Protein AF-A0A382IBA8-F1 (afdb_monomer_lite)

Sequence (311 aa):
NPKFALNLRGDDVSISSSYDLFHGSGSVDINVTGRDTMYISGDFIPTPYNFTITNLGDDPTYELPKLYTKRIISYDIHVPIKDGIKIETENISLLFDGDISITKFGDESFNFSGKANIIDGKFYDNQGNIFQNTYGNILLTPTDNTPYIDLHAQTKIEENIIDVSFIGFTDNPSLIFDSQEYTQTEILKILTFGDVEGFSDPDQAGNMLSNYVENEIEKTITRYSALDEFQLTSQGSLLDNIEGEEEIELKLIVGKQLFNKIYLNTELDLNDIENSQYEATYRINQNTSIVGGLDENNLWHLSYRIKFYYK

Foldseek 3Di:
DDWDWDWDWDAQDWDADPVRQKTFTWTDTWIWTGDLEIEIEDETEGDAQGIEGAHPDDDPPDPDPPPPDSHKYKYWYKYFYPNWYWYHYPFWTWTKGWIKIWIDIGPDDIAIFTKMWTPFIWGADPLRWIWGRKTFMWGGDRPPRFIFTWIWTWTDDPNWIKIWTFGGTNVDTDIDIDTPPDDPVRVVCCSVPNDCPVPPDPQVVQQVVQVVVQVVVFVVCCVPDQFVGWGKDWPGGPPVPVVPDDDIFIKIWTWHDPDDQWIWIKIAGPVCRLQIKIWIWGDPDPFWIWIWIAGRVRDTDIDIGGDDDDD

Structure (mmCIF, N/CA/C/O backbone):
data_AF-A0A382IBA8-F1
#
_entry.id   AF-A0A382IBA8-F1
#
loop_
_atom_site.group_PDB
_atom_site.id
_atom_site.type_symbol
_atom_site.label_atom_id
_atom_site.label_alt_id
_atom_site.label_comp_id
_atom_site.label_asym_id
_atom_site.label_entity_id
_atom_site.label_seq_id
_atom_site.pdbx_PDB_ins_code
_atom_site.Cartn_x
_atom_site.Cartn_y
_atom_site.Cartn_z
_atom_site.occupancy
_atom_site.B_iso_or_equiv
_atom_site.auth_seq_id
_atom_site.auth_comp_id
_atom_site.auth_asym_id
_atom_site.auth_atom_id
_atom_site.pdbx_PDB_model_num
ATOM 1 N N . ASN A 1 1 ? 27.375 11.937 -36.351 1.00 50.31 1 ASN A N 1
ATOM 2 C CA . ASN A 1 1 ? 26.450 12.199 -35.224 1.00 50.31 1 ASN A CA 1
ATOM 3 C C . ASN A 1 1 ? 25.837 10.885 -34.778 1.00 50.31 1 ASN A C 1
ATOM 5 O O . ASN A 1 1 ? 25.012 10.373 -35.525 1.00 50.31 1 ASN A O 1
ATOM 9 N N . PRO A 1 2 ? 26.281 10.282 -33.662 1.00 55.09 2 PRO A N 1
ATOM 10 C CA . PRO A 1 2 ? 25.810 8.955 -33.287 1.00 55.09 2 PRO A CA 1
ATOM 11 C C . PRO A 1 2 ? 24.360 9.012 -32.786 1.00 55.09 2 PRO A C 1
ATOM 13 O O . PRO A 1 2 ? 24.003 9.873 -31.984 1.00 55.09 2 PRO A O 1
ATOM 16 N N . LYS A 1 3 ? 23.534 8.101 -33.304 1.00 74.75 3 LYS A N 1
ATOM 17 C CA . LYS A 1 3 ? 22.218 7.732 -32.775 1.00 74.75 3 LYS A CA 1
ATOM 18 C C . LYS A 1 3 ? 22.479 6.681 -31.697 1.00 74.75 3 LYS A C 1
ATOM 20 O O . LYS A 1 3 ? 23.123 5.680 -32.010 1.00 74.75 3 LYS A O 1
ATOM 25 N N . PHE A 1 4 ? 22.037 6.906 -30.461 1.00 77.81 4 PHE A N 1
ATOM 26 C CA . PHE A 1 4 ? 22.103 5.851 -29.453 1.00 77.81 4 PHE A CA 1
ATOM 27 C C . PHE A 1 4 ? 21.031 4.814 -29.782 1.00 77.81 4 PHE A C 1
ATOM 29 O O . PHE A 1 4 ? 19.879 5.162 -30.053 1.00 77.81 4 PHE A O 1
ATOM 36 N N . ALA A 1 5 ? 21.453 3.560 -29.846 1.00 88.00 5 ALA A N 1
ATOM 37 C CA . ALA A 1 5 ? 20.609 2.393 -30.022 1.00 88.00 5 ALA A CA 1
ATOM 38 C C . ALA A 1 5 ? 21.301 1.251 -29.280 1.00 88.00 5 ALA A C 1
ATOM 40 O O . ALA A 1 5 ? 22.278 0.684 -29.768 1.00 88.00 5 ALA A O 1
ATOM 41 N N . LEU A 1 6 ? 20.845 1.004 -28.061 1.00 90.75 6 LEU A N 1
ATOM 42 C CA . LEU A 1 6 ? 21.333 -0.045 -27.185 1.00 90.75 6 LEU A CA 1
ATOM 43 C C . LEU A 1 6 ? 20.168 -0.993 -26.920 1.00 90.75 6 LEU A C 1
ATOM 45 O O . LEU A 1 6 ? 19.076 -0.538 -26.596 1.00 90.75 6 LEU A O 1
ATOM 49 N N . ASN A 1 7 ? 20.410 -2.289 -27.056 1.00 92.31 7 ASN A N 1
ATOM 50 C CA . ASN A 1 7 ? 19.514 -3.321 -26.558 1.00 92.31 7 ASN A CA 1
ATOM 51 C C . ASN A 1 7 ? 20.243 -4.029 -25.411 1.00 92.31 7 ASN A C 1
ATOM 53 O O . ASN A 1 7 ? 21.407 -4.416 -25.556 1.00 92.31 7 ASN A O 1
ATOM 57 N N . LEU A 1 8 ? 19.571 -4.120 -24.270 1.00 91.12 8 LEU A N 1
ATOM 58 C CA . LEU A 1 8 ? 20.013 -4.811 -23.074 1.00 91.12 8 LEU A CA 1
ATOM 59 C C . LEU A 1 8 ? 19.105 -6.017 -22.883 1.00 91.12 8 LEU A C 1
ATOM 61 O O . LEU A 1 8 ? 17.933 -5.852 -22.557 1.00 91.12 8 LEU A O 1
ATOM 65 N N . ARG A 1 9 ? 19.665 -7.215 -23.051 1.00 94.94 9 ARG A N 1
ATOM 66 C CA . ARG A 1 9 ? 18.949 -8.465 -22.826 1.00 94.94 9 ARG A CA 1
ATOM 67 C C . ARG A 1 9 ? 19.716 -9.358 -21.868 1.00 94.94 9 ARG A C 1
ATOM 69 O O . ARG A 1 9 ? 20.918 -9.560 -22.045 1.00 94.94 9 ARG A O 1
ATOM 76 N N . GLY A 1 10 ? 19.022 -9.899 -20.880 1.00 94.06 10 GLY A N 1
ATOM 77 C CA . GLY A 1 10 ? 19.597 -10.819 -19.909 1.00 94.06 10 GLY A CA 1
ATOM 78 C C . 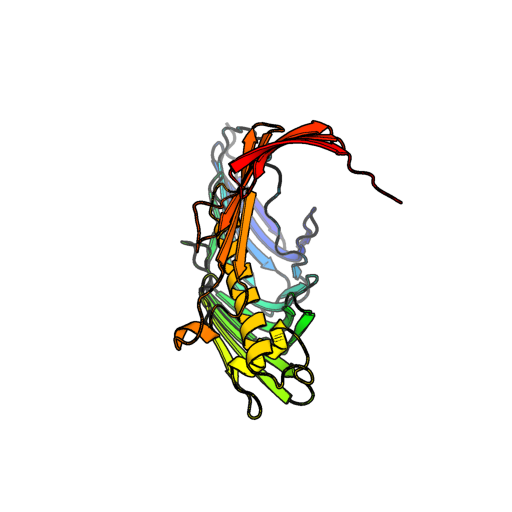GLY A 1 10 ? 18.517 -11.620 -19.202 1.00 94.06 10 GLY A C 1
ATOM 79 O O . GLY A 1 10 ? 17.431 -11.108 -18.946 1.00 94.06 10 GLY A O 1
ATOM 80 N N . ASP A 1 11 ? 18.845 -12.865 -18.883 1.00 93.88 11 ASP A N 1
ATOM 81 C CA . ASP A 1 11 ? 18.023 -13.742 -18.057 1.00 93.88 11 ASP A CA 1
ATOM 82 C C . ASP A 1 11 ? 18.654 -13.851 -16.664 1.00 93.88 11 ASP A C 1
ATOM 84 O O . ASP A 1 11 ? 19.882 -13.855 -16.551 1.00 93.88 11 ASP A O 1
AT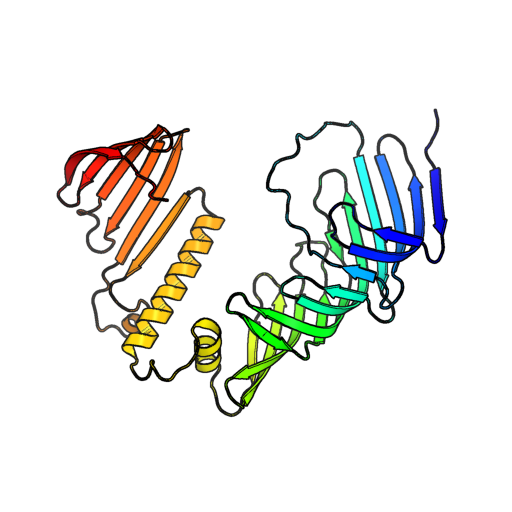OM 88 N N . ASP A 1 12 ? 17.818 -13.924 -15.624 1.00 91.81 12 ASP A N 1
ATOM 89 C CA . ASP A 1 12 ? 18.229 -13.990 -14.208 1.00 91.81 12 ASP A CA 1
ATOM 90 C C . ASP A 1 12 ? 19.203 -12.866 -13.792 1.00 91.81 12 ASP A C 1
ATOM 92 O O . ASP A 1 12 ? 20.222 -13.062 -13.126 1.00 91.81 12 ASP A O 1
ATOM 96 N N . VAL A 1 13 ? 18.893 -11.643 -14.221 1.00 93.31 13 VAL A N 1
ATOM 97 C CA . VAL A 1 13 ? 19.650 -10.443 -13.865 1.00 93.31 13 VAL A CA 1
ATOM 98 C C . VAL A 1 13 ? 19.306 -10.060 -12.433 1.00 93.31 13 VAL A C 1
ATOM 100 O O . VAL A 1 13 ? 18.142 -9.829 -12.120 1.00 93.31 13 VAL A O 1
ATOM 103 N N . SER A 1 14 ? 20.313 -9.948 -11.567 1.00 93.44 14 SER A N 1
ATOM 104 C CA . SER A 1 14 ? 20.129 -9.380 -10.230 1.00 93.44 14 SER A CA 1
ATOM 105 C C . SER A 1 14 ? 19.989 -7.861 -10.310 1.00 93.44 14 SER A C 1
ATOM 107 O O . SER A 1 14 ? 20.815 -7.186 -10.931 1.00 93.44 14 SER A O 1
ATOM 109 N N . ILE A 1 15 ? 18.942 -7.327 -9.683 1.00 90.12 15 ILE A N 1
ATOM 110 C CA . ILE A 1 15 ? 18.630 -5.898 -9.663 1.00 90.12 15 ILE A CA 1
ATOM 111 C C . ILE A 1 15 ? 18.309 -5.483 -8.229 1.00 90.12 15 ILE A C 1
ATOM 113 O O . ILE A 1 15 ? 17.553 -6.149 -7.524 1.00 90.12 15 ILE A O 1
ATOM 117 N N . SER A 1 16 ? 18.870 -4.356 -7.805 1.00 88.75 16 SER A N 1
ATOM 118 C CA . SER A 1 16 ? 18.594 -3.735 -6.512 1.00 88.75 16 SER A CA 1
ATOM 119 C C . SER A 1 16 ? 18.532 -2.222 -6.661 1.00 88.75 16 SER A C 1
ATOM 121 O O . SER A 1 16 ? 19.357 -1.632 -7.365 1.00 88.75 16 SER A O 1
ATOM 123 N N . SER A 1 17 ? 17.592 -1.589 -5.970 1.00 83.19 17 SER A N 1
ATOM 124 C CA . SER A 1 17 ? 17.535 -0.135 -5.861 1.00 83.19 17 SER A CA 1
ATOM 125 C C . SER A 1 17 ? 18.590 0.377 -4.879 1.00 83.19 17 SER A C 1
ATOM 127 O O . SER A 1 17 ? 18.717 -0.134 -3.770 1.00 83.19 17 SER A O 1
ATOM 129 N N . SER A 1 18 ? 19.307 1.445 -5.242 1.00 82.12 18 SER A N 1
ATOM 130 C CA . SER A 1 18 ? 20.240 2.130 -4.329 1.00 82.12 18 SER A CA 1
ATOM 131 C C . SER A 1 18 ? 19.551 2.752 -3.109 1.00 82.12 18 SER A C 1
ATOM 133 O O . SER A 1 18 ? 20.220 3.060 -2.127 1.00 82.12 18 SER A O 1
ATOM 135 N N . TYR A 1 19 ? 18.236 2.966 -3.194 1.00 81.38 19 TYR A N 1
ATOM 136 C CA . TYR A 1 19 ? 17.396 3.512 -2.127 1.00 81.38 19 TYR A CA 1
ATOM 137 C C . TYR A 1 19 ? 16.608 2.424 -1.392 1.00 81.38 19 TYR A C 1
ATOM 139 O O . TYR A 1 19 ? 15.660 2.745 -0.688 1.00 81.38 19 TYR A O 1
ATOM 147 N N . ASP A 1 20 ? 16.967 1.154 -1.601 1.00 79.56 20 ASP A N 1
ATOM 148 C CA . ASP A 1 20 ? 16.316 0.007 -0.963 1.00 79.56 20 ASP A CA 1
ATOM 149 C C . ASP A 1 20 ? 14.791 -0.012 -1.170 1.00 79.56 20 ASP A C 1
ATOM 151 O O . ASP A 1 20 ? 14.014 -0.338 -0.280 1.00 79.56 20 ASP A O 1
ATOM 155 N N . LEU A 1 21 ? 14.352 0.393 -2.367 1.00 84.06 21 LEU A N 1
ATOM 156 C CA . LEU A 1 21 ? 12.941 0.346 -2.772 1.00 84.06 21 LEU A CA 1
ATOM 157 C C . LEU A 1 21 ? 12.519 -1.060 -3.209 1.00 84.06 21 LEU A C 1
ATOM 159 O O . LEU A 1 21 ? 11.360 -1.442 -3.081 1.00 84.06 21 LEU A O 1
ATOM 163 N N . PHE A 1 22 ? 13.462 -1.815 -3.771 1.00 89.06 22 PHE A N 1
ATOM 164 C CA . PHE A 1 22 ? 13.261 -3.186 -4.209 1.00 89.06 22 PHE A CA 1
ATOM 165 C C . PHE A 1 22 ? 14.603 -3.896 -4.386 1.00 89.06 22 PHE A C 1
ATOM 167 O O . PHE A 1 22 ? 15.632 -3.265 -4.667 1.00 89.06 22 PHE A O 1
ATOM 174 N N . HIS A 1 23 ? 14.571 -5.222 -4.319 1.00 93.19 23 HIS A N 1
ATOM 175 C CA . HIS A 1 23 ? 15.686 -6.086 -4.679 1.00 93.19 23 HIS A CA 1
ATOM 176 C C . HIS A 1 23 ? 15.190 -7.431 -5.219 1.00 93.19 23 HIS A C 1
ATOM 178 O O . HIS A 1 23 ? 14.115 -7.910 -4.860 1.00 93.19 23 HIS A O 1
ATOM 184 N N . GLY A 1 24 ? 15.995 -8.085 -6.052 1.00 93.69 24 GLY A N 1
ATOM 185 C CA . GLY A 1 24 ? 15.678 -9.422 -6.541 1.00 93.69 24 GLY A CA 1
ATOM 186 C C . GLY A 1 24 ? 16.411 -9.813 -7.811 1.00 93.69 24 GLY A C 1
ATOM 187 O O . GLY A 1 24 ? 17.466 -9.257 -8.135 1.00 93.69 24 GLY A O 1
ATOM 188 N N . SER A 1 25 ? 15.835 -10.767 -8.539 1.00 94.81 25 SER A N 1
ATOM 189 C CA . SER A 1 25 ? 16.238 -11.074 -9.912 1.00 94.81 25 SER A CA 1
ATOM 190 C C . SER A 1 25 ? 15.069 -11.033 -10.895 1.00 94.81 25 SER A C 1
ATOM 192 O O . SER A 1 25 ? 13.905 -11.021 -10.492 1.00 94.81 25 SER A O 1
ATOM 194 N N . GLY A 1 26 ? 15.378 -10.974 -12.189 1.00 94.94 26 GLY A N 1
ATOM 195 C CA . GLY A 1 26 ? 14.394 -11.065 -13.267 1.00 94.94 26 GLY A CA 1
ATOM 196 C C . GLY A 1 26 ? 15.031 -11.111 -14.654 1.00 94.94 26 GLY A C 1
ATOM 197 O O . GLY A 1 26 ? 16.234 -10.896 -14.812 1.00 94.94 26 GLY A O 1
ATOM 198 N N . SER A 1 27 ? 14.219 -11.386 -15.670 1.00 96.31 27 SER A N 1
ATOM 199 C CA . SER A 1 27 ? 14.619 -11.264 -17.075 1.00 96.31 27 SER A CA 1
ATOM 200 C C . SER A 1 27 ? 14.352 -9.847 -17.580 1.00 96.31 27 SER A C 1
ATOM 202 O O . SER A 1 27 ? 13.325 -9.244 -17.276 1.00 96.31 27 SER A O 1
ATOM 204 N N . VAL A 1 28 ? 15.281 -9.315 -18.366 1.00 95.44 28 VAL A N 1
ATOM 205 C CA . VAL A 1 28 ? 15.270 -7.940 -18.878 1.00 95.44 28 VAL A CA 1
ATOM 206 C C . VAL A 1 28 ? 15.410 -7.996 -20.399 1.00 95.44 28 VAL A C 1
ATOM 208 O O . VAL A 1 28 ? 16.331 -8.643 -20.898 1.00 95.44 28 VAL A O 1
ATOM 211 N N . ASP A 1 29 ? 14.545 -7.296 -21.133 1.00 97.00 29 ASP A N 1
ATOM 212 C CA . ASP A 1 29 ? 14.724 -6.966 -22.557 1.00 97.00 29 ASP A CA 1
ATOM 213 C C . ASP A 1 29 ? 14.361 -5.491 -22.758 1.00 97.00 29 ASP A C 1
ATOM 215 O O . ASP A 1 29 ? 13.198 -5.133 -22.926 1.00 97.00 29 ASP A O 1
ATOM 219 N N . ILE A 1 30 ? 15.364 -4.616 -22.666 1.00 95.94 30 ILE A N 1
ATOM 220 C CA . ILE A 1 30 ? 15.191 -3.161 -22.658 1.00 95.94 30 ILE A CA 1
ATOM 221 C C . ILE A 1 30 ? 15.934 -2.537 -23.829 1.00 95.94 30 ILE A C 1
ATOM 223 O O . ILE A 1 30 ? 17.132 -2.737 -24.037 1.00 95.94 30 ILE A O 1
ATOM 227 N N . ASN A 1 31 ? 15.225 -1.692 -24.564 1.00 95.38 31 ASN A N 1
ATOM 228 C CA . ASN A 1 31 ? 15.754 -0.912 -25.665 1.00 95.38 31 ASN A CA 1
ATOM 229 C C . ASN A 1 31 ? 15.908 0.546 -25.236 1.00 95.38 31 ASN A C 1
ATOM 231 O O . ASN A 1 31 ? 14.959 1.183 -24.786 1.00 95.38 31 ASN A O 1
ATOM 235 N N . VAL A 1 32 ? 17.108 1.090 -25.427 1.00 93.69 32 VAL A N 1
ATOM 236 C CA . VAL A 1 32 ? 17.411 2.506 -25.221 1.00 93.69 32 VAL A CA 1
ATOM 237 C C . VAL A 1 32 ? 17.758 3.121 -26.563 1.00 93.69 32 VAL A C 1
ATOM 239 O O . VAL A 1 32 ? 18.776 2.785 -27.179 1.00 93.69 32 VAL A O 1
ATOM 242 N N . THR A 1 33 ? 16.918 4.036 -27.035 1.00 92.69 33 THR A N 1
ATOM 243 C CA . THR A 1 33 ? 17.117 4.688 -28.329 1.00 92.69 33 THR A CA 1
ATOM 244 C C . THR A 1 33 ? 16.966 6.197 -28.242 1.00 92.69 33 THR A C 1
ATOM 246 O O . THR A 1 33 ? 16.253 6.722 -27.396 1.00 92.69 33 THR A O 1
ATOM 249 N N . GLY A 1 34 ? 17.631 6.919 -29.142 1.00 88.88 34 GLY A N 1
ATOM 250 C CA . GLY A 1 34 ? 17.383 8.344 -29.335 1.00 88.88 34 GLY A CA 1
ATOM 251 C C . GLY A 1 34 ? 18.618 9.223 -29.205 1.00 88.88 34 GLY A C 1
ATOM 252 O O . GLY A 1 34 ? 19.749 8.800 -29.475 1.00 88.88 34 GLY A O 1
ATOM 253 N N . ARG A 1 35 ? 18.369 10.499 -28.904 1.00 85.62 35 ARG A N 1
ATOM 254 C CA . ARG A 1 35 ? 19.388 11.554 -28.878 1.00 85.62 35 ARG A CA 1
ATOM 255 C C . ARG A 1 35 ? 18.999 12.669 -27.910 1.00 85.62 35 ARG A C 1
ATOM 257 O O . ARG A 1 35 ? 19.435 12.650 -26.766 1.00 85.62 35 ARG A O 1
ATOM 264 N N . ASP A 1 36 ? 18.214 13.632 -28.394 1.00 85.12 36 ASP A N 1
ATOM 265 C CA . ASP A 1 36 ? 17.734 14.767 -27.600 1.00 85.12 36 ASP A CA 1
ATOM 266 C C . ASP A 1 36 ? 16.551 14.315 -26.735 1.00 85.12 36 ASP A C 1
ATOM 268 O O . ASP A 1 36 ? 16.474 14.652 -25.560 1.00 85.12 36 ASP A O 1
ATOM 272 N N . THR A 1 37 ? 15.713 13.435 -27.284 1.00 88.00 37 THR A N 1
ATOM 273 C CA . THR A 1 37 ? 14.808 12.584 -26.510 1.00 88.00 37 THR A CA 1
ATOM 274 C C . THR A 1 37 ? 15.391 11.177 -26.456 1.00 88.00 37 THR A C 1
ATOM 276 O O . THR A 1 37 ? 15.744 10.623 -27.504 1.00 88.00 37 THR A O 1
ATOM 279 N N . MET A 1 38 ? 15.534 10.626 -25.254 1.00 90.88 38 MET A N 1
ATOM 280 C CA . MET A 1 38 ? 15.887 9.227 -25.020 1.00 90.88 38 MET A CA 1
ATOM 281 C C . MET A 1 38 ? 14.614 8.447 -24.698 1.00 90.88 38 MET A C 1
ATOM 283 O O . MET A 1 38 ? 13.866 8.842 -23.811 1.00 90.88 38 MET A O 1
ATOM 287 N N . TYR A 1 39 ? 14.389 7.349 -25.406 1.00 92.88 39 TYR A N 1
ATOM 288 C CA . TYR A 1 39 ? 13.299 6.411 -25.171 1.00 92.88 39 TYR A CA 1
ATOM 289 C C . TYR A 1 39 ? 13.882 5.149 -24.553 1.00 92.88 39 TYR A C 1
ATOM 291 O O . TYR A 1 39 ? 14.810 4.567 -25.123 1.00 92.88 39 TYR A O 1
ATOM 299 N N . ILE A 1 40 ? 13.362 4.765 -23.395 1.00 94.25 40 ILE A N 1
ATOM 300 C CA . ILE A 1 40 ? 13.715 3.557 -22.659 1.00 94.25 40 ILE A CA 1
ATOM 301 C C . ILE A 1 40 ? 12.448 2.716 -22.602 1.00 94.25 40 ILE A C 1
ATOM 303 O O . ILE A 1 40 ? 11.492 3.094 -21.931 1.00 94.25 40 ILE A O 1
ATOM 307 N N . SER A 1 41 ? 12.430 1.605 -23.330 1.00 96.69 41 SER A N 1
ATOM 308 C CA . SER A 1 41 ? 11.231 0.780 -23.444 1.00 96.69 41 SER A CA 1
ATOM 309 C C . SER A 1 41 ? 11.538 -0.703 -23.512 1.00 96.69 41 SER A C 1
ATOM 311 O O . SER A 1 41 ? 12.538 -1.094 -24.120 1.00 96.69 41 SER A O 1
ATOM 313 N N . GLY A 1 42 ? 10.643 -1.528 -22.986 1.00 96.94 42 GLY A N 1
ATOM 314 C CA . GLY A 1 42 ? 10.737 -2.978 -23.103 1.00 96.94 42 GLY A CA 1
ATOM 315 C C . GLY A 1 42 ? 10.147 -3.696 -21.902 1.00 96.94 42 GLY A C 1
ATOM 316 O O . GLY A 1 42 ? 9.332 -3.129 -21.178 1.00 96.94 42 GLY A O 1
ATOM 317 N N . ASP A 1 43 ? 10.589 -4.930 -21.699 1.00 96.88 43 ASP A N 1
ATOM 318 C CA . ASP A 1 43 ? 10.024 -5.828 -20.705 1.00 96.88 43 ASP A CA 1
ATOM 319 C C . ASP A 1 43 ? 10.982 -6.038 -19.530 1.00 96.88 43 ASP A C 1
ATOM 321 O O . ASP A 1 43 ? 12.187 -6.270 -19.703 1.00 96.88 43 ASP A O 1
ATOM 325 N N . PHE A 1 44 ? 10.421 -6.028 -18.325 1.00 95.44 44 PHE A N 1
ATOM 326 C CA . PHE A 1 44 ? 11.059 -6.568 -17.135 1.00 95.44 44 PHE A CA 1
ATOM 327 C C . PHE A 1 44 ? 10.161 -7.632 -16.510 1.00 95.44 44 PHE A C 1
ATOM 329 O O . PHE A 1 44 ? 9.070 -7.336 -16.041 1.00 95.44 44 PHE A O 1
ATOM 336 N N . ILE A 1 45 ? 10.627 -8.876 -16.486 1.00 96.44 45 ILE A N 1
ATOM 337 C CA . ILE A 1 45 ? 9.883 -10.010 -15.938 1.00 96.44 45 ILE A CA 1
ATOM 338 C C . ILE A 1 45 ? 10.545 -10.402 -14.616 1.00 96.44 45 ILE A C 1
ATOM 340 O O . ILE A 1 45 ? 11.595 -11.053 -14.648 1.00 96.44 45 ILE A O 1
ATOM 344 N N . PRO A 1 46 ? 9.995 -10.006 -13.457 1.00 95.25 46 PRO A N 1
ATOM 345 C CA . PRO A 1 46 ? 10.582 -10.367 -12.176 1.00 95.25 46 PRO A CA 1
ATOM 346 C C . PRO A 1 46 ? 10.519 -11.881 -11.954 1.00 95.25 46 PRO A C 1
ATOM 348 O O . PRO A 1 46 ? 9.558 -12.549 -12.340 1.00 95.25 46 PRO A O 1
ATOM 351 N N . THR A 1 47 ? 11.556 -12.425 -11.321 1.00 94.94 47 THR A N 1
ATOM 352 C CA . THR A 1 47 ? 11.605 -13.840 -10.952 1.00 94.94 47 THR A CA 1
ATOM 353 C C . THR A 1 47 ? 10.597 -14.099 -9.827 1.00 94.94 47 THR A C 1
ATOM 355 O O . THR A 1 47 ? 10.691 -13.444 -8.780 1.00 94.94 47 THR A O 1
ATOM 358 N N . PRO A 1 48 ? 9.674 -15.066 -9.986 1.00 93.00 48 PRO A N 1
ATOM 359 C CA . PRO A 1 48 ? 8.658 -15.361 -8.980 1.00 93.00 48 PRO A CA 1
ATOM 360 C C . PRO A 1 48 ? 9.267 -15.625 -7.603 1.00 93.00 48 PRO A C 1
ATOM 362 O O . PRO A 1 48 ? 10.275 -16.329 -7.491 1.00 93.00 48 PRO A O 1
ATOM 365 N N . TYR A 1 49 ? 8.666 -15.054 -6.558 1.00 89.44 49 TYR A N 1
ATOM 366 C CA . TYR A 1 49 ? 9.091 -15.151 -5.150 1.00 89.44 49 TYR A CA 1
ATOM 367 C C . TYR A 1 49 ? 10.515 -14.666 -4.812 1.00 89.44 49 TYR A C 1
ATOM 369 O O . TYR A 1 49 ? 10.870 -14.635 -3.631 1.00 89.44 49 TYR A O 1
ATOM 377 N N . ASN A 1 50 ? 11.320 -14.282 -5.807 1.00 92.00 50 ASN A N 1
ATOM 378 C CA . ASN A 1 50 ? 12.705 -13.825 -5.659 1.00 92.00 50 ASN A CA 1
ATOM 379 C C . ASN A 1 50 ? 12.868 -12.340 -6.020 1.00 92.00 50 ASN A C 1
ATOM 381 O O . ASN A 1 50 ? 13.976 -11.862 -6.264 1.00 92.00 50 ASN A O 1
ATOM 385 N N . PHE A 1 51 ? 11.753 -11.619 -6.079 1.00 92.81 51 PHE A N 1
ATOM 386 C CA . PHE A 1 51 ? 11.705 -10.175 -6.212 1.00 92.81 51 PHE A CA 1
ATOM 387 C C . PHE A 1 51 ? 10.832 -9.616 -5.090 1.00 92.81 51 PHE A C 1
ATOM 389 O O . PHE A 1 51 ? 9.694 -10.058 -4.906 1.00 92.81 51 PHE A O 1
ATOM 396 N N . THR A 1 52 ? 11.385 -8.667 -4.340 1.00 92.44 52 THR A N 1
ATOM 397 C CA . THR A 1 52 ? 10.735 -8.039 -3.191 1.00 92.44 52 THR A CA 1
ATOM 398 C C . THR A 1 52 ? 10.756 -6.529 -3.365 1.00 92.44 52 THR A C 1
ATOM 400 O O . THR A 1 52 ? 11.812 -5.938 -3.593 1.00 92.44 52 THR A O 1
ATOM 403 N N . ILE A 1 53 ? 9.587 -5.909 -3.243 1.00 88.50 53 ILE A N 1
ATOM 404 C CA . ILE A 1 53 ? 9.426 -4.466 -3.067 1.00 88.50 53 ILE A CA 1
ATOM 405 C C . ILE A 1 53 ? 9.470 -4.196 -1.568 1.00 88.50 53 ILE A C 1
ATOM 407 O O . ILE A 1 53 ? 8.656 -4.731 -0.821 1.00 88.50 53 ILE A O 1
ATOM 411 N N . THR A 1 54 ? 10.424 -3.387 -1.134 1.00 83.56 54 THR A N 1
ATOM 412 C CA . THR A 1 54 ? 10.722 -3.140 0.284 1.00 83.56 54 THR A CA 1
ATOM 413 C C . THR A 1 54 ? 10.232 -1.777 0.760 1.00 83.56 54 THR A C 1
ATOM 415 O O . THR A 1 54 ? 10.053 -1.549 1.954 1.00 83.56 54 THR A O 1
ATOM 418 N N . ASN A 1 55 ? 9.966 -0.860 -0.173 1.00 75.81 55 ASN A N 1
ATOM 419 C CA . ASN A 1 55 ? 9.397 0.446 0.122 1.00 75.81 55 ASN A CA 1
ATOM 420 C C . ASN A 1 55 ? 8.567 0.937 -1.076 1.00 75.81 55 ASN A C 1
ATOM 422 O O . ASN A 1 55 ? 8.957 0.740 -2.227 1.00 75.81 55 ASN A O 1
ATOM 426 N N . LEU A 1 56 ? 7.430 1.578 -0.805 1.00 68.56 56 LEU A N 1
ATOM 427 C CA . LEU A 1 56 ? 6.532 2.121 -1.829 1.00 68.56 56 LEU A CA 1
ATOM 428 C C . LEU A 1 56 ? 6.956 3.508 -2.344 1.00 68.56 56 LEU A C 1
ATOM 430 O O . LEU A 1 56 ? 6.348 4.009 -3.283 1.00 68.56 56 LEU A O 1
ATOM 434 N N . GLY A 1 57 ? 8.058 4.052 -1.820 1.00 55.34 57 GLY A N 1
ATOM 435 C CA . GLY A 1 57 ? 8.660 5.302 -2.265 1.00 55.34 57 GLY A CA 1
ATOM 436 C C . GLY A 1 57 ? 7.891 6.515 -1.751 1.00 55.34 57 GLY A C 1
ATOM 437 O O . GLY A 1 57 ? 6.701 6.658 -1.997 1.00 55.34 57 GLY A O 1
ATOM 438 N N . ASP A 1 58 ? 8.598 7.415 -1.075 1.00 49.59 58 ASP A N 1
ATOM 439 C CA . ASP A 1 58 ? 8.077 8.737 -0.740 1.00 49.59 58 ASP A CA 1
ATOM 440 C C . ASP A 1 58 ? 8.544 9.742 -1.794 1.00 49.59 58 ASP A C 1
ATOM 442 O O . ASP A 1 58 ? 9.686 9.670 -2.272 1.00 49.59 58 ASP A O 1
ATOM 446 N N . ASP A 1 59 ? 7.693 10.713 -2.134 1.00 48.19 59 ASP A N 1
ATOM 447 C CA . ASP A 1 59 ? 8.158 11.876 -2.881 1.00 48.19 59 ASP A CA 1
ATOM 448 C C . ASP A 1 59 ? 9.306 12.532 -2.094 1.00 48.19 59 ASP A C 1
ATOM 450 O O . ASP A 1 59 ? 9.180 12.776 -0.887 1.00 48.19 59 ASP A O 1
ATOM 454 N N . PRO A 1 60 ? 10.454 12.820 -2.733 1.00 43.28 60 PRO A N 1
ATOM 455 C CA . PRO A 1 60 ? 11.547 13.476 -2.043 1.00 43.28 60 PRO A CA 1
ATOM 456 C C . PRO A 1 60 ? 11.052 14.821 -1.505 1.00 43.28 60 PRO A C 1
ATOM 458 O O . PRO A 1 60 ? 10.639 15.700 -2.256 1.00 43.28 60 PRO A O 1
ATOM 461 N N . THR A 1 61 ? 11.151 15.004 -0.189 1.00 39.66 61 THR A N 1
ATOM 462 C CA . THR A 1 61 ? 10.739 16.220 0.541 1.00 39.66 61 THR A CA 1
ATOM 463 C C . THR A 1 61 ? 11.551 17.470 0.183 1.00 39.66 61 THR A C 1
ATOM 465 O O . THR A 1 61 ? 11.340 18.550 0.734 1.00 39.66 61 THR A O 1
ATOM 468 N N . TYR A 1 62 ? 12.501 17.337 -0.739 1.00 46.03 62 TYR A N 1
ATOM 469 C CA . TYR A 1 62 ? 13.351 18.394 -1.246 1.00 46.03 62 TYR A CA 1
ATOM 470 C C . TYR A 1 62 ? 13.224 18.454 -2.766 1.00 46.03 62 TYR A C 1
ATOM 472 O O . TYR A 1 62 ? 13.506 17.481 -3.467 1.00 46.03 62 TYR A O 1
ATOM 480 N N . GLU A 1 63 ? 12.863 19.630 -3.287 1.00 47.84 63 GLU A N 1
ATOM 481 C CA . GLU A 1 63 ? 12.965 19.905 -4.716 1.00 47.84 63 GLU A CA 1
ATOM 482 C C . GLU A 1 63 ? 14.433 19.769 -5.133 1.00 47.84 63 GLU A C 1
ATOM 484 O O . GLU A 1 63 ? 15.271 20.638 -4.865 1.00 47.84 63 GLU A O 1
ATOM 489 N N . LEU A 1 64 ? 14.770 18.657 -5.790 1.00 50.47 64 LEU A N 1
ATOM 490 C CA . LEU A 1 64 ? 16.036 18.560 -6.496 1.00 50.47 64 LEU A CA 1
ATOM 491 C C . LEU A 1 64 ? 16.059 19.707 -7.514 1.00 50.47 64 LEU A C 1
ATOM 493 O O . LEU A 1 64 ? 15.111 19.836 -8.296 1.00 50.47 64 LEU A O 1
ATOM 497 N N . PRO A 1 65 ? 17.104 20.557 -7.530 1.00 47.53 65 PRO A N 1
ATOM 498 C CA . PRO A 1 65 ? 17.185 21.620 -8.513 1.00 47.53 65 PRO A CA 1
ATOM 499 C C . PRO A 1 65 ? 17.062 20.976 -9.888 1.00 47.53 65 PRO A C 1
ATOM 501 O O . PRO A 1 65 ? 17.853 20.090 -10.219 1.00 47.53 65 PRO A O 1
ATOM 504 N N . LYS A 1 66 ? 16.055 21.400 -10.664 1.00 52.31 66 LYS A N 1
ATOM 505 C CA . LYS A 1 66 ? 15.865 20.962 -12.048 1.00 52.31 66 LYS A CA 1
ATOM 506 C C . LYS A 1 66 ? 17.133 21.319 -12.809 1.00 52.31 66 LYS A C 1
ATOM 508 O O . LYS A 1 66 ? 17.306 22.444 -13.283 1.00 52.31 66 LYS A O 1
ATOM 513 N N . LEU A 1 67 ? 18.067 20.375 -12.878 1.00 48.91 67 LEU A N 1
ATOM 514 C CA . LEU A 1 67 ? 19.205 20.458 -13.765 1.00 48.91 67 LEU A CA 1
ATOM 515 C C . LEU A 1 67 ? 18.582 20.412 -15.150 1.00 48.91 67 LEU A C 1
ATOM 517 O O . LEU A 1 67 ? 18.229 19.339 -15.629 1.00 48.91 67 LEU A O 1
ATOM 521 N N . TYR A 1 68 ? 18.381 21.585 -15.754 1.00 49.38 68 TYR A N 1
ATOM 522 C CA . TYR A 1 68 ? 17.914 21.722 -17.126 1.00 49.38 68 TYR A CA 1
ATOM 523 C C . TYR A 1 68 ? 18.948 21.081 -18.050 1.00 49.38 68 TYR A C 1
ATOM 525 O O . TYR A 1 68 ? 19.800 21.733 -18.656 1.00 49.38 68 TYR A O 1
ATOM 533 N N . THR A 1 69 ? 18.884 19.764 -18.162 1.00 58.59 69 THR A N 1
ATOM 534 C CA . THR A 1 69 ? 19.445 19.062 -19.291 1.00 58.59 69 THR A CA 1
ATOM 535 C C . THR A 1 69 ? 18.425 19.260 -20.405 1.00 58.59 69 THR A C 1
ATOM 537 O O . THR A 1 69 ? 17.236 19.042 -20.210 1.00 58.59 69 THR A O 1
ATOM 540 N N . LYS A 1 70 ? 18.841 19.707 -21.595 1.00 65.88 70 LYS A N 1
ATOM 541 C CA . LYS A 1 70 ? 17.952 19.790 -22.776 1.00 65.88 70 LYS A CA 1
ATOM 542 C C . LYS A 1 70 ? 17.469 18.404 -23.257 1.00 65.88 70 LYS A C 1
ATOM 544 O O . LYS A 1 70 ? 17.148 18.251 -24.431 1.00 65.88 70 LYS A O 1
ATOM 549 N N . ARG A 1 71 ? 17.535 17.380 -22.403 1.00 73.06 71 ARG A N 1
ATOM 550 C CA . ARG A 1 71 ? 17.274 15.987 -22.729 1.00 73.06 71 ARG A CA 1
ATOM 551 C C . ARG A 1 71 ? 15.968 15.566 -22.087 1.00 73.06 71 ARG A C 1
ATOM 553 O O . ARG A 1 71 ? 15.820 15.666 -20.877 1.00 73.06 71 ARG A O 1
ATOM 560 N N . ILE A 1 72 ? 15.057 15.076 -22.911 1.00 86.62 72 ILE A N 1
ATOM 561 C CA . ILE A 1 72 ? 13.794 14.492 -22.463 1.00 86.62 72 ILE A CA 1
ATOM 562 C C . ILE A 1 72 ? 14.016 12.984 -22.365 1.00 86.62 72 ILE A C 1
ATOM 564 O O . ILE A 1 72 ? 14.592 12.394 -23.279 1.00 86.62 72 ILE A O 1
ATOM 568 N N . ILE A 1 73 ? 13.5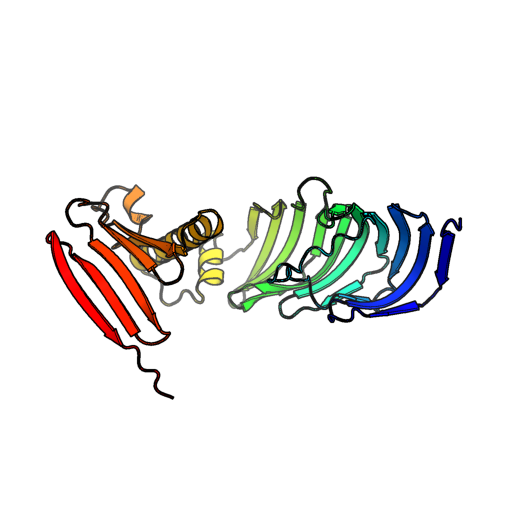90 12.354 -21.274 1.00 89.31 73 ILE A N 1
ATOM 569 C CA . ILE A 1 73 ? 13.633 10.894 -21.136 1.00 89.31 73 ILE A CA 1
ATOM 570 C C . ILE A 1 73 ? 12.202 10.386 -21.064 1.00 89.31 73 ILE A C 1
ATOM 572 O O . ILE A 1 73 ? 11.400 10.909 -20.298 1.00 89.31 73 ILE A O 1
ATOM 576 N N . SER A 1 74 ? 11.886 9.391 -21.880 1.00 92.94 74 SER A N 1
ATOM 577 C CA . SER A 1 74 ? 10.602 8.707 -21.883 1.00 92.94 74 SER A CA 1
ATOM 578 C C . SER A 1 74 ? 10.811 7.248 -21.502 1.00 92.94 74 SER A C 1
ATOM 580 O O . SER A 1 74 ? 11.703 6.594 -22.044 1.00 92.94 74 SER A O 1
ATOM 582 N N . TYR A 1 75 ? 10.001 6.774 -20.564 1.00 93.12 75 TYR A N 1
ATOM 583 C CA . TYR A 1 75 ? 9.966 5.398 -20.093 1.00 93.12 75 TYR A CA 1
ATOM 584 C C . TYR A 1 75 ? 8.656 4.750 -20.535 1.00 93.12 75 TYR A C 1
ATOM 586 O O . TYR A 1 75 ? 7.603 5.380 -20.424 1.00 93.12 75 TYR A O 1
ATOM 594 N N . ASP A 1 76 ? 8.745 3.514 -21.013 1.00 95.56 76 ASP A N 1
ATOM 595 C CA . ASP A 1 76 ? 7.614 2.644 -21.345 1.00 95.56 76 ASP A CA 1
ATOM 596 C C . ASP A 1 76 ? 8.003 1.192 -21.033 1.00 95.56 76 ASP A C 1
ATOM 598 O O . ASP A 1 76 ? 8.581 0.481 -21.861 1.00 95.56 76 ASP A O 1
ATOM 602 N N . ILE A 1 77 ? 7.822 0.807 -19.772 1.00 95.62 77 ILE A N 1
ATOM 603 C CA . ILE A 1 77 ? 8.284 -0.468 -19.227 1.00 95.62 77 ILE A CA 1
ATOM 604 C C . ILE A 1 77 ? 7.077 -1.335 -18.920 1.00 95.62 77 ILE A C 1
ATOM 606 O O . ILE A 1 77 ? 6.251 -0.982 -18.081 1.00 95.62 77 ILE A O 1
ATOM 610 N N . HIS A 1 78 ? 7.015 -2.491 -19.558 1.00 97.50 78 HIS A N 1
ATOM 611 C CA . HIS A 1 78 ? 6.015 -3.503 -19.281 1.00 97.50 78 HIS A CA 1
ATOM 612 C C . HIS A 1 78 ? 6.583 -4.541 -18.304 1.00 97.50 78 HIS A C 1
ATOM 614 O O . HIS A 1 78 ? 7.710 -5.022 -18.444 1.00 97.50 78 HIS A O 1
ATOM 620 N N . VAL A 1 79 ? 5.810 -4.840 -17.266 1.00 95.94 79 VAL A N 1
ATOM 621 C CA . VAL A 1 79 ? 6.194 -5.677 -16.132 1.00 95.94 79 VAL A CA 1
ATOM 622 C C . VAL A 1 79 ? 5.139 -6.765 -15.939 1.00 95.94 79 VAL A C 1
ATOM 624 O O . VAL A 1 79 ? 4.222 -6.608 -15.128 1.00 95.94 79 VAL A O 1
ATOM 627 N N . PRO A 1 80 ? 5.230 -7.880 -16.684 1.00 96.19 80 PRO A N 1
ATOM 628 C CA . PRO A 1 80 ? 4.369 -9.027 -16.456 1.00 96.19 80 PRO A CA 1
ATOM 629 C C . PRO A 1 80 ? 4.889 -9.816 -15.249 1.00 96.19 80 PRO A C 1
ATOM 631 O O . PRO A 1 80 ? 5.980 -10.391 -15.272 1.00 96.19 80 PRO A O 1
ATOM 634 N N . ILE A 1 81 ? 4.090 -9.872 -14.193 1.00 93.81 81 ILE A N 1
ATOM 635 C CA . ILE A 1 81 ? 4.396 -10.544 -12.934 1.00 93.81 81 ILE A CA 1
ATOM 636 C C . ILE A 1 81 ? 3.659 -11.880 -12.926 1.00 93.81 81 ILE A C 1
ATOM 638 O O . ILE A 1 81 ? 2.440 -11.941 -12.773 1.00 93.81 81 ILE A O 1
ATOM 642 N N . LYS A 1 82 ? 4.410 -12.967 -13.098 1.00 88.31 82 LYS A N 1
ATOM 643 C CA . LYS A 1 82 ? 3.879 -14.336 -13.089 1.00 88.31 82 LYS A CA 1
ATOM 644 C C . LYS A 1 82 ? 4.192 -14.988 -11.751 1.00 88.31 82 LYS A C 1
ATOM 646 O O . LYS A 1 82 ? 5.277 -14.779 -11.226 1.00 88.31 82 LYS A O 1
ATOM 651 N N . ASP A 1 83 ? 3.258 -15.773 -11.223 1.00 84.56 83 ASP A N 1
ATOM 652 C CA . ASP A 1 83 ? 3.446 -16.597 -10.018 1.00 84.56 83 ASP A CA 1
ATOM 653 C C . ASP A 1 83 ? 3.855 -15.822 -8.744 1.00 84.56 83 ASP A C 1
ATOM 655 O O . ASP A 1 83 ? 4.350 -16.405 -7.785 1.00 84.56 83 ASP A O 1
ATOM 659 N N . GLY A 1 84 ? 3.594 -14.513 -8.710 1.00 88.38 84 GLY A N 1
ATOM 660 C CA . GLY A 1 84 ? 3.685 -13.682 -7.514 1.00 88.38 84 GLY A CA 1
ATOM 661 C C . GLY A 1 84 ? 5.077 -13.128 -7.183 1.00 88.38 84 GLY A C 1
ATOM 662 O O . GLY A 1 84 ? 6.094 -13.825 -7.214 1.00 88.38 84 GLY A O 1
ATOM 663 N N . ILE A 1 85 ? 5.117 -11.862 -6.776 1.00 91.44 85 ILE A N 1
ATOM 664 C CA . ILE A 1 85 ? 6.265 -11.217 -6.125 1.00 91.44 85 ILE A CA 1
ATOM 665 C C . ILE A 1 85 ? 5.845 -10.657 -4.770 1.00 91.44 85 ILE A C 1
ATOM 667 O O . ILE A 1 85 ? 4.654 -10.526 -4.475 1.00 91.44 85 ILE A O 1
ATOM 671 N N . LYS A 1 86 ? 6.829 -10.340 -3.933 1.00 92.12 86 LYS A N 1
ATOM 672 C CA . LYS A 1 86 ? 6.577 -9.907 -2.562 1.00 92.12 86 LYS A CA 1
ATOM 673 C C . LYS A 1 86 ? 6.577 -8.390 -2.444 1.00 92.12 86 LYS A C 1
ATOM 675 O O . LYS A 1 86 ? 7.409 -7.715 -3.049 1.00 92.12 86 LYS A O 1
ATOM 680 N N . ILE A 1 87 ? 5.695 -7.875 -1.603 1.00 89.62 87 ILE A N 1
ATOM 681 C CA . ILE A 1 87 ? 5.782 -6.535 -1.028 1.00 89.62 87 ILE A CA 1
ATOM 682 C C . ILE A 1 87 ? 6.010 -6.738 0.464 1.00 89.62 87 ILE A C 1
ATOM 684 O O . ILE A 1 87 ? 5.173 -7.342 1.125 1.00 89.62 87 ILE A O 1
ATOM 688 N N . GLU A 1 88 ? 7.138 -6.270 0.981 1.00 86.81 88 GLU A N 1
ATOM 689 C CA . GLU A 1 88 ? 7.517 -6.374 2.390 1.00 86.81 88 GLU A CA 1
ATOM 690 C C . GLU A 1 88 ? 7.982 -4.998 2.876 1.00 86.81 88 GLU A C 1
ATOM 692 O O . GLU A 1 88 ? 9.158 -4.657 2.786 1.00 86.81 88 GLU A O 1
ATOM 697 N N . THR A 1 89 ? 7.045 -4.195 3.374 1.00 83.69 89 THR A N 1
ATOM 698 C CA . THR A 1 89 ? 7.325 -2.923 4.054 1.00 83.69 89 THR A CA 1
ATOM 699 C C . THR A 1 89 ? 7.124 -3.081 5.565 1.00 83.69 89 THR A C 1
ATOM 701 O O . THR A 1 89 ? 6.808 -4.168 6.050 1.00 83.69 89 THR A O 1
ATOM 704 N N . GLU A 1 90 ? 7.279 -1.998 6.331 1.00 77.62 90 GLU A N 1
ATOM 705 C CA . GLU A 1 90 ? 7.005 -2.003 7.775 1.00 77.62 90 GLU A CA 1
ATOM 706 C C . GLU A 1 90 ? 5.562 -2.431 8.102 1.00 77.62 90 GLU A C 1
ATOM 708 O O . GLU A 1 90 ? 5.347 -3.237 9.005 1.00 77.62 90 GLU A O 1
ATOM 713 N N . ASN A 1 91 ? 4.586 -1.953 7.322 1.00 76.75 91 ASN A N 1
ATOM 714 C CA . ASN A 1 91 ? 3.159 -2.139 7.601 1.00 76.75 91 ASN A CA 1
ATOM 715 C C . ASN A 1 91 ? 2.464 -3.096 6.627 1.00 76.75 91 ASN A C 1
ATOM 717 O O . ASN A 1 91 ? 1.271 -3.350 6.774 1.00 76.75 91 ASN A O 1
ATOM 721 N N . ILE A 1 92 ? 3.160 -3.608 5.611 1.00 84.75 92 ILE A N 1
ATOM 722 C CA . ILE A 1 92 ? 2.546 -4.381 4.526 1.00 84.75 92 ILE A CA 1
ATOM 723 C C . ILE A 1 92 ? 3.406 -5.603 4.218 1.00 84.75 92 ILE A C 1
ATOM 725 O O . ILE A 1 92 ? 4.600 -5.491 3.961 1.00 84.75 92 ILE A O 1
ATOM 729 N N . SER A 1 93 ? 2.779 -6.775 4.188 1.00 90.12 93 SER A N 1
ATOM 730 C CA . SER A 1 93 ? 3.380 -8.020 3.719 1.00 90.12 93 SER A CA 1
ATOM 731 C C . SER A 1 93 ? 2.403 -8.703 2.769 1.00 90.12 93 SER A C 1
ATOM 733 O O . SER A 1 93 ? 1.458 -9.346 3.217 1.00 90.12 93 SER A O 1
ATOM 735 N N . LEU A 1 94 ? 2.594 -8.531 1.462 1.00 90.56 94 LEU A N 1
ATOM 736 C CA . LEU A 1 94 ? 1.691 -9.042 0.427 1.00 90.56 94 LEU A CA 1
ATOM 737 C C . LEU A 1 94 ? 2.440 -9.897 -0.592 1.00 90.56 94 LEU A C 1
ATOM 739 O O . LEU A 1 94 ? 3.602 -9.647 -0.913 1.00 90.56 94 LEU A O 1
ATOM 743 N N . LEU A 1 95 ? 1.730 -10.871 -1.147 1.00 91.81 95 LEU A N 1
ATOM 744 C CA . LEU A 1 95 ? 2.104 -11.604 -2.345 1.00 91.81 95 LEU A CA 1
ATOM 745 C C . LEU A 1 95 ? 1.149 -11.188 -3.463 1.00 91.81 95 LEU A C 1
ATOM 747 O O . LEU A 1 95 ? -0.064 -11.355 -3.327 1.00 91.81 95 LEU A O 1
ATOM 751 N N . PHE A 1 96 ? 1.677 -10.668 -4.568 1.00 90.62 96 PHE A N 1
ATOM 752 C CA . PHE A 1 96 ? 0.836 -10.225 -5.678 1.00 90.62 96 PHE A CA 1
ATOM 753 C C . PHE A 1 96 ? 1.395 -10.619 -7.039 1.00 90.62 96 PHE A C 1
ATOM 755 O O . PHE A 1 96 ? 2.609 -10.634 -7.244 1.00 90.62 96 PHE A O 1
ATOM 762 N N . ASP A 1 97 ? 0.496 -10.916 -7.971 1.00 94.25 97 ASP A N 1
ATOM 763 C CA . ASP A 1 97 ? 0.792 -11.087 -9.392 1.00 94.25 97 ASP A CA 1
ATOM 764 C C . ASP A 1 97 ? 0.089 -10.008 -10.223 1.00 94.25 97 ASP A C 1
ATOM 766 O O . ASP A 1 97 ? -0.640 -9.167 -9.691 1.00 94.25 97 ASP A O 1
ATOM 770 N N . GLY A 1 98 ? 0.329 -9.984 -11.532 1.00 94.56 98 GLY A N 1
ATOM 771 C CA . GLY A 1 98 ? -0.329 -9.008 -12.386 1.00 94.56 98 GLY A CA 1
ATOM 772 C C . GLY A 1 98 ? 0.384 -8.718 -13.691 1.00 94.56 98 GLY A C 1
ATOM 773 O O . GLY A 1 98 ? 1.385 -9.331 -14.049 1.00 94.56 98 GLY A O 1
ATOM 774 N N . ASP A 1 99 ? -0.155 -7.743 -14.401 1.00 95.94 99 ASP A N 1
ATOM 775 C CA . ASP A 1 99 ? 0.388 -7.211 -15.642 1.00 95.94 99 ASP A CA 1
ATOM 776 C C . ASP A 1 99 ? 0.331 -5.687 -15.531 1.00 95.94 99 ASP A C 1
ATOM 778 O O . ASP A 1 99 ? -0.756 -5.109 -15.414 1.00 95.94 99 ASP A O 1
ATOM 782 N N . ILE A 1 100 ? 1.505 -5.060 -15.437 1.00 93.56 100 ILE A N 1
ATOM 783 C CA . ILE A 1 100 ? 1.651 -3.637 -15.132 1.00 93.56 100 ILE A CA 1
ATOM 784 C C . ILE A 1 100 ? 2.479 -2.976 -16.225 1.00 93.56 100 ILE A C 1
ATOM 786 O O . ILE A 1 100 ? 3.538 -3.465 -16.605 1.00 93.56 100 ILE A O 1
ATOM 790 N N . SER A 1 101 ? 2.035 -1.817 -16.690 1.00 93.00 101 SER A N 1
ATOM 791 C CA . SER A 1 101 ? 2.805 -0.937 -17.567 1.00 93.00 101 SER A CA 1
ATOM 792 C C . SER A 1 101 ? 3.133 0.364 -16.841 1.00 93.00 101 SER A C 1
ATOM 794 O O . SER A 1 101 ? 2.242 1.031 -16.307 1.00 93.00 101 SER A O 1
ATOM 796 N N . ILE A 1 102 ? 4.416 0.718 -16.832 1.00 91.38 102 ILE A N 1
ATOM 797 C CA . ILE A 1 102 ? 4.981 1.900 -16.181 1.00 91.38 102 ILE A CA 1
ATOM 798 C C . ILE A 1 102 ? 5.435 2.865 -17.266 1.00 91.38 102 ILE A C 1
ATOM 800 O O . ILE A 1 102 ? 6.338 2.560 -18.049 1.00 91.38 102 ILE A O 1
ATOM 804 N N . THR A 1 103 ? 4.850 4.057 -17.284 1.00 90.75 103 THR A N 1
ATOM 805 C CA . THR A 1 103 ? 5.185 5.085 -18.271 1.00 90.75 103 THR A CA 1
ATOM 806 C C . THR A 1 103 ? 5.566 6.396 -17.600 1.00 90.75 103 THR A C 1
ATOM 808 O O . THR A 1 103 ? 5.093 6.723 -16.514 1.00 90.75 103 THR A O 1
ATOM 811 N N . LYS A 1 104 ? 6.461 7.155 -18.230 1.00 89.38 104 LYS A N 1
ATOM 812 C CA . LYS A 1 104 ? 6.821 8.517 -17.807 1.00 89.38 104 LYS A CA 1
ATOM 813 C C . LYS A 1 104 ? 7.352 9.285 -19.001 1.00 89.38 104 LYS A C 1
ATOM 815 O O . LYS A 1 104 ? 8.139 8.738 -19.775 1.00 89.38 104 LYS A O 1
ATOM 820 N N . PHE A 1 105 ? 6.987 10.555 -19.135 1.00 90.31 105 PHE A N 1
ATOM 821 C CA . PHE A 1 105 ? 7.506 11.416 -20.192 1.00 90.31 105 PHE A CA 1
ATOM 822 C C . PHE A 1 105 ? 8.132 12.691 -19.618 1.00 90.31 105 PHE A C 1
ATOM 824 O O . PHE A 1 105 ? 7.473 13.519 -18.999 1.00 90.31 105 PHE A O 1
ATOM 831 N N . GLY A 1 106 ? 9.437 12.864 -19.831 1.00 86.88 106 GLY A N 1
ATOM 832 C CA . GLY A 1 106 ? 10.173 14.026 -19.341 1.00 86.88 106 GLY A CA 1
ATOM 833 C C . GLY A 1 106 ? 10.109 14.154 -17.818 1.00 86.88 106 GLY A C 1
ATOM 834 O O . GLY A 1 106 ? 10.481 13.227 -17.097 1.00 86.88 106 GLY A O 1
ATOM 835 N N . ASP A 1 107 ? 9.644 15.314 -17.357 1.00 81.31 107 ASP A N 1
ATOM 836 C CA . ASP A 1 107 ? 9.534 15.662 -15.936 1.00 81.31 107 ASP A CA 1
ATOM 837 C C . ASP A 1 107 ? 8.161 15.309 -15.334 1.00 81.31 107 ASP A C 1
ATOM 839 O O . ASP A 1 107 ? 7.906 15.633 -14.177 1.00 81.31 107 ASP A O 1
ATOM 843 N N . GLU A 1 108 ? 7.274 14.664 -16.098 1.00 83.69 108 GLU A N 1
ATOM 844 C CA . GLU A 1 108 ? 5.976 14.200 -15.598 1.00 83.69 108 GLU A CA 1
ATOM 845 C C . GLU A 1 108 ? 6.145 13.120 -14.517 1.00 83.69 108 GLU A C 1
ATOM 847 O O . GLU A 1 108 ? 7.192 12.464 -14.406 1.00 83.69 108 GLU A O 1
ATOM 852 N N . SER A 1 109 ? 5.110 12.925 -13.702 1.00 81.00 109 SER A N 1
ATOM 853 C CA . SER A 1 109 ? 5.047 11.815 -12.750 1.00 81.00 109 SER A CA 1
ATOM 854 C C . SER A 1 109 ? 5.020 10.468 -13.478 1.00 81.00 109 SER A C 1
ATOM 856 O O . SER A 1 109 ? 4.684 10.384 -14.660 1.00 81.00 109 SER A O 1
ATOM 858 N N . PHE A 1 110 ? 5.413 9.403 -12.779 1.00 83.31 110 PHE A N 1
ATOM 859 C CA . PHE A 1 110 ? 5.196 8.055 -13.297 1.00 83.31 110 PHE A CA 1
ATOM 860 C C . PHE A 1 110 ? 3.695 7.754 -13.326 1.00 83.31 110 PHE A C 1
ATOM 862 O O . PHE A 1 110 ? 2.984 8.043 -12.363 1.00 83.31 110 PHE A O 1
ATOM 869 N N . ASN A 1 111 ? 3.246 7.157 -14.426 1.00 84.50 111 ASN A N 1
ATOM 870 C CA . ASN A 1 111 ? 1.898 6.642 -14.600 1.00 84.50 111 ASN A CA 1
ATOM 871 C C . ASN A 1 111 ? 1.955 5.119 -14.619 1.00 84.50 111 ASN A C 1
ATOM 873 O O . ASN A 1 111 ? 2.789 4.522 -15.312 1.00 84.50 111 ASN A O 1
ATOM 877 N N . PHE A 1 112 ? 1.033 4.507 -13.890 1.00 88.19 112 PHE A N 1
ATOM 878 C CA . PHE A 1 112 ? 0.900 3.062 -13.792 1.00 88.19 112 PHE A CA 1
ATOM 879 C C . PHE A 1 112 ? -0.428 2.642 -14.407 1.00 88.19 112 PHE A C 1
ATOM 881 O O . PHE A 1 112 ? -1.457 3.283 -14.205 1.00 88.19 112 PHE A O 1
ATOM 888 N N . SER A 1 113 ? -0.414 1.561 -15.175 1.00 91.56 113 SER A N 1
ATOM 889 C CA . SER A 1 113 ? -1.626 1.003 -15.771 1.00 91.56 113 SER A CA 1
ATOM 890 C C . SER A 1 113 ? -1.577 -0.514 -15.783 1.00 91.56 113 SER A C 1
ATOM 892 O O . SER A 1 113 ? -0.496 -1.095 -15.728 1.00 91.56 113 SER A O 1
ATOM 894 N N . GLY A 1 114 ? -2.744 -1.148 -15.844 1.00 93.00 114 GLY A N 1
ATOM 895 C CA . GLY A 1 114 ? -2.863 -2.603 -15.857 1.00 93.00 114 GLY A CA 1
ATOM 896 C C . GLY A 1 114 ? -3.580 -3.132 -14.623 1.00 93.00 114 GLY A C 1
ATOM 897 O O . GLY A 1 114 ? -4.392 -2.430 -14.020 1.00 93.00 114 GLY A O 1
ATOM 898 N N . LYS A 1 115 ? -3.322 -4.389 -14.267 1.00 93.62 115 LYS A N 1
ATOM 899 C CA . LYS A 1 115 ? -4.022 -5.082 -13.181 1.00 93.62 115 LYS A CA 1
ATOM 900 C C . LYS A 1 115 ? -3.023 -5.779 -12.270 1.00 93.62 115 LYS A C 1
ATOM 902 O O . LYS A 1 115 ? -2.203 -6.555 -12.752 1.00 93.62 115 LYS A O 1
ATOM 907 N N . ALA A 1 116 ? -3.152 -5.561 -10.968 1.00 90.88 116 ALA A N 1
ATOM 908 C CA . ALA A 1 116 ? -2.485 -6.347 -9.939 1.00 90.88 116 ALA A CA 1
ATOM 909 C C . ALA A 1 116 ? -3.523 -7.190 -9.187 1.00 90.88 116 ALA A C 1
ATOM 911 O O . ALA A 1 116 ? -4.640 -6.732 -8.944 1.00 90.88 116 ALA A O 1
ATOM 912 N N . ASN A 1 117 ? -3.176 -8.419 -8.823 1.00 92.56 117 ASN A N 1
ATOM 913 C CA . ASN A 1 117 ? -4.001 -9.271 -7.977 1.00 92.56 117 ASN A CA 1
ATOM 914 C C . ASN A 1 117 ? -3.218 -9.609 -6.711 1.00 92.56 117 ASN A C 1
ATOM 916 O O . ASN A 1 117 ? -2.108 -10.134 -6.783 1.00 92.56 117 ASN A O 1
ATOM 920 N N . ILE A 1 118 ? -3.808 -9.319 -5.556 1.00 92.38 118 ILE A N 1
ATOM 921 C CA . ILE A 1 118 ? -3.282 -9.757 -4.269 1.00 92.38 118 ILE A CA 1
ATOM 922 C C . ILE A 1 118 ? -3.716 -11.210 -4.077 1.00 92.38 118 ILE A C 1
ATOM 924 O O . ILE A 1 118 ? -4.911 -11.513 -4.080 1.00 92.38 118 ILE A O 1
ATOM 928 N N . ILE A 1 119 ? -2.735 -12.098 -3.953 1.00 93.12 119 ILE A N 1
ATOM 929 C CA . ILE A 1 119 ? -2.938 -13.540 -3.790 1.00 93.12 119 ILE A CA 1
ATOM 930 C C . ILE A 1 119 ? -3.151 -13.867 -2.314 1.00 93.12 119 ILE A C 1
ATOM 932 O O . ILE A 1 119 ? -4.027 -14.658 -1.975 1.00 93.12 119 ILE A O 1
ATOM 936 N N . ASP A 1 120 ? -2.314 -13.281 -1.462 1.00 91.31 120 ASP A N 1
ATOM 937 C CA . ASP A 1 120 ? -2.340 -13.446 -0.014 1.00 91.31 120 ASP A CA 1
ATOM 938 C C . ASP A 1 120 ? -1.568 -12.296 0.642 1.00 91.31 120 ASP A C 1
ATOM 940 O O . ASP A 1 120 ? -0.735 -11.633 0.007 1.00 91.31 120 ASP A O 1
ATOM 944 N N . GLY A 1 121 ? -1.791 -12.098 1.933 1.00 90.62 121 GLY A N 1
ATOM 945 C CA . GLY A 1 121 ? -0.948 -11.250 2.744 1.00 90.62 121 GLY A CA 1
ATOM 946 C C . GLY A 1 121 ? -1.640 -10.678 3.964 1.00 90.62 121 GLY A C 1
ATOM 947 O O . GLY A 1 121 ? -2.728 -11.087 4.373 1.00 90.62 121 GLY A O 1
ATOM 948 N N . LYS A 1 122 ? -0.955 -9.712 4.561 1.00 88.50 122 LYS A N 1
ATOM 949 C CA . LYS A 1 122 ? -1.412 -8.958 5.714 1.00 88.50 122 LYS A CA 1
ATOM 950 C C . LYS A 1 122 ? -0.925 -7.520 5.655 1.00 88.50 122 LYS A C 1
ATOM 952 O O . LYS A 1 122 ? 0.128 -7.228 5.084 1.00 88.50 122 LYS A O 1
ATOM 957 N N . PHE A 1 123 ? -1.660 -6.635 6.300 1.00 83.81 123 PHE A N 1
ATOM 958 C CA . PHE A 1 123 ? -1.245 -5.263 6.525 1.00 83.81 123 PHE A CA 1
ATOM 959 C C . PHE A 1 123 ? -1.707 -4.778 7.896 1.00 83.81 123 PHE A C 1
ATOM 961 O O . PHE A 1 123 ? -2.587 -5.370 8.525 1.00 83.81 123 PHE A O 1
ATOM 968 N N . TYR A 1 124 ? -1.073 -3.708 8.349 1.00 76.69 124 TYR A N 1
ATOM 969 C CA . TYR A 1 124 ? -1.371 -3.031 9.598 1.00 76.69 124 TYR A CA 1
ATOM 970 C C . TYR A 1 124 ? -1.933 -1.652 9.274 1.00 76.69 124 TYR A C 1
ATOM 972 O O . TYR A 1 124 ? -1.418 -0.972 8.382 1.00 76.69 124 TYR A O 1
ATOM 980 N N . ASP A 1 125 ? -2.983 -1.241 9.978 1.00 71.62 125 ASP A N 1
ATOM 981 C CA . ASP A 1 125 ? -3.396 0.160 9.943 1.00 71.62 125 ASP A CA 1
ATOM 982 C C . ASP A 1 125 ? -2.549 1.019 10.897 1.00 71.62 125 ASP A C 1
ATOM 984 O O . ASP A 1 125 ? -1.659 0.541 11.604 1.00 71.62 125 ASP A O 1
ATOM 988 N N . ASN A 1 126 ? -2.843 2.317 10.925 1.00 64.62 126 ASN A N 1
ATOM 989 C CA . ASN A 1 126 ? -2.118 3.277 11.756 1.00 64.62 126 ASN A CA 1
ATOM 990 C C . ASN A 1 126 ? -2.391 3.109 13.262 1.00 64.62 126 ASN A C 1
ATOM 992 O O . ASN A 1 126 ? -1.675 3.688 14.076 1.00 64.62 126 ASN A O 1
ATOM 996 N N . GLN A 1 127 ? -3.429 2.358 13.634 1.00 67.38 127 GLN A N 1
ATOM 997 C CA . GLN A 1 127 ? -3.780 2.033 15.016 1.00 67.38 127 GLN A CA 1
ATOM 998 C C . GLN A 1 127 ? -3.115 0.718 15.463 1.00 67.38 127 GLN A C 1
ATOM 1000 O O . GLN A 1 127 ? -3.119 0.395 16.650 1.00 67.38 127 GLN A O 1
ATOM 1005 N N . GLY A 1 128 ? -2.492 -0.014 14.533 1.00 67.44 128 GLY A N 1
ATOM 1006 C CA . GLY A 1 128 ? -1.850 -1.301 14.772 1.00 67.44 128 GLY A CA 1
ATOM 1007 C C . GLY A 1 128 ? -2.790 -2.498 14.626 1.00 67.44 128 GLY A C 1
ATOM 1008 O O . GLY A 1 128 ? -2.382 -3.617 14.952 1.00 67.44 128 GLY A O 1
ATOM 1009 N N . ASN A 1 129 ? -4.017 -2.303 14.128 1.00 75.81 129 ASN A N 1
ATOM 1010 C CA . ASN A 1 129 ? -4.918 -3.414 13.840 1.00 75.81 129 ASN A CA 1
ATOM 1011 C C . ASN A 1 129 ? -4.372 -4.242 12.683 1.00 75.81 129 ASN A C 1
ATOM 1013 O O . ASN A 1 129 ? -3.817 -3.714 11.718 1.00 75.81 129 ASN A O 1
ATOM 1017 N N . ILE A 1 130 ? -4.555 -5.557 12.780 1.00 83.94 130 ILE A N 1
ATOM 1018 C CA . ILE A 1 130 ? -4.014 -6.512 11.818 1.00 83.94 130 ILE A CA 1
ATOM 1019 C C . ILE A 1 130 ? -5.124 -6.960 10.878 1.00 83.94 130 ILE A C 1
ATOM 1021 O O . ILE A 1 130 ? -6.093 -7.584 11.307 1.00 83.94 130 ILE A O 1
ATOM 1025 N N . PHE A 1 131 ? -4.925 -6.720 9.589 1.00 87.12 131 PHE A N 1
ATOM 1026 C CA . PHE A 1 131 ? -5.737 -7.277 8.518 1.00 87.12 131 PHE A CA 1
ATOM 1027 C C . PHE A 1 131 ? -4.924 -8.374 7.843 1.00 87.12 131 PHE A C 1
ATOM 1029 O O . PHE A 1 131 ? -3.795 -8.141 7.419 1.00 87.12 131 PHE A O 1
ATOM 1036 N N . GLN A 1 132 ? -5.461 -9.584 7.788 1.00 91.19 132 GLN A N 1
ATOM 1037 C CA . GLN A 1 132 ? -4.777 -10.787 7.314 1.00 91.19 132 GLN A CA 1
ATOM 1038 C C . GLN A 1 132 ? -5.654 -11.564 6.335 1.00 91.19 132 GLN A C 1
ATOM 1040 O O . GLN A 1 132 ? -6.840 -11.268 6.197 1.00 91.19 132 GLN A O 1
ATOM 1045 N N . ASN A 1 133 ? -5.081 -12.578 5.682 1.00 92.69 133 ASN A N 1
ATOM 1046 C CA . ASN A 1 133 ? -5.736 -13.315 4.599 1.00 92.69 133 ASN A CA 1
ATOM 1047 C C . ASN A 1 133 ? -6.235 -12.352 3.509 1.00 92.69 133 ASN A C 1
ATOM 1049 O O . ASN A 1 133 ? -7.357 -12.478 3.023 1.00 92.69 133 ASN A O 1
ATOM 1053 N N . THR A 1 134 ? -5.426 -11.340 3.191 1.00 90.75 134 THR A N 1
ATOM 1054 C CA . THR A 1 134 ? -5.794 -10.287 2.249 1.00 90.75 134 THR A CA 1
ATOM 1055 C C . THR A 1 134 ? -5.672 -10.800 0.820 1.00 90.75 134 THR A C 1
ATOM 1057 O O . THR A 1 134 ? -4.600 -11.239 0.413 1.00 90.75 134 THR A O 1
ATOM 1060 N N . TYR A 1 135 ? -6.741 -10.696 0.037 1.00 95.38 135 TYR A N 1
ATOM 1061 C CA . TYR A 1 135 ? -6.772 -11.071 -1.375 1.00 95.38 135 TYR A CA 1
ATOM 1062 C C . TYR A 1 135 ? -7.659 -10.116 -2.171 1.00 95.38 135 TYR A C 1
ATOM 1064 O O . TYR A 1 135 ? -8.495 -9.409 -1.616 1.00 95.38 135 TYR A O 1
ATOM 1072 N N . GLY A 1 136 ? -7.500 -10.098 -3.490 1.00 93.19 136 GLY A N 1
ATOM 1073 C CA . GLY A 1 136 ? -8.370 -9.315 -4.362 1.00 93.19 136 GLY A CA 1
ATOM 1074 C C . GLY A 1 136 ? -7.627 -8.709 -5.536 1.00 93.19 136 GLY A C 1
ATOM 1075 O O . GLY A 1 136 ? -6.600 -9.226 -5.974 1.00 93.19 136 GLY A O 1
ATOM 1076 N N . ASN A 1 137 ? -8.166 -7.629 -6.085 1.00 93.00 137 ASN A N 1
ATOM 1077 C CA . ASN A 1 137 ? -7.646 -7.018 -7.295 1.00 93.00 137 ASN A CA 1
ATOM 1078 C C . ASN A 1 137 ? -7.543 -5.495 -7.201 1.00 93.00 137 ASN A C 1
ATOM 1080 O O . ASN A 1 137 ? -8.319 -4.827 -6.525 1.00 93.00 137 ASN A O 1
ATOM 1084 N N . ILE A 1 138 ? -6.549 -4.971 -7.910 1.00 92.06 138 ILE A N 1
ATOM 1085 C CA . ILE A 1 138 ? -6.265 -3.551 -8.059 1.00 92.06 138 ILE A CA 1
ATOM 1086 C C . ILE A 1 138 ? -6.184 -3.272 -9.557 1.00 92.06 138 ILE A C 1
ATOM 1088 O O . ILE A 1 138 ? -5.387 -3.881 -10.277 1.00 92.06 138 ILE A O 1
ATOM 1092 N N . LEU A 1 139 ? -7.010 -2.349 -10.031 1.00 90.81 139 LEU A N 1
ATOM 1093 C CA . LEU A 1 139 ? -7.000 -1.860 -11.401 1.00 90.81 139 LEU A CA 1
ATOM 1094 C C . LEU A 1 139 ? -6.310 -0.495 -11.436 1.00 90.81 139 LEU A C 1
ATOM 1096 O O . LEU A 1 139 ? -6.786 0.468 -10.838 1.00 90.81 139 LEU A O 1
ATOM 1100 N N . LEU A 1 140 ? -5.193 -0.426 -12.153 1.00 88.44 140 LEU A N 1
ATOM 1101 C CA . LEU A 1 140 ? -4.374 0.771 -12.304 1.00 88.44 140 LEU A CA 1
ATOM 1102 C C . LEU A 1 140 ? -4.792 1.518 -13.577 1.00 88.44 140 LEU A C 1
ATOM 1104 O O . LEU A 1 140 ? -4.794 0.942 -14.673 1.00 88.44 140 LEU A O 1
ATOM 1108 N N . THR A 1 141 ? -5.122 2.801 -13.437 1.00 82.62 141 THR A N 1
ATOM 1109 C CA . THR A 1 141 ? -5.521 3.690 -14.535 1.00 82.62 141 THR A CA 1
ATOM 1110 C C . THR A 1 141 ? -4.469 4.781 -14.762 1.00 82.62 141 THR A C 1
ATOM 1112 O O . THR A 1 141 ? -4.029 5.429 -13.814 1.00 82.62 141 THR A O 1
ATOM 1115 N N . PRO A 1 142 ? -4.072 5.045 -16.021 1.00 71.75 142 PRO A N 1
ATOM 1116 C CA . PRO A 1 142 ? -3.011 6.008 -16.328 1.00 71.75 142 PRO A CA 1
ATOM 1117 C C . PRO A 1 142 ? -3.456 7.480 -16.253 1.00 71.75 142 PRO A C 1
ATOM 1119 O O . PRO A 1 142 ? -2.655 8.367 -16.529 1.00 71.75 142 PRO A O 1
ATOM 1122 N N . THR A 1 143 ? -4.736 7.756 -15.993 1.00 68.75 143 THR A N 1
ATOM 1123 C CA . THR A 1 143 ? -5.340 9.093 -16.130 1.00 68.75 143 THR A CA 1
ATOM 1124 C C . THR A 1 143 ? -5.275 9.944 -14.869 1.00 68.75 143 THR A C 1
ATOM 1126 O O . THR A 1 143 ? -5.189 11.164 -14.972 1.00 68.75 143 THR A O 1
ATOM 1129 N N . ASP A 1 144 ? -5.355 9.317 -13.703 1.00 65.25 144 ASP A N 1
ATOM 1130 C CA . ASP A 1 144 ? -5.664 9.973 -12.431 1.00 65.25 144 ASP A CA 1
ATOM 1131 C C . ASP A 1 144 ? -4.827 9.454 -11.256 1.00 65.25 144 ASP A C 1
ATOM 1133 O O . ASP A 1 144 ? -4.864 10.056 -10.186 1.00 65.25 144 ASP A O 1
ATOM 1137 N N . ASN A 1 145 ? -4.025 8.395 -11.442 1.00 68.75 145 ASN A N 1
ATOM 1138 C CA . ASN A 1 145 ? -3.275 7.741 -10.360 1.00 68.75 145 ASN A CA 1
ATOM 1139 C C . ASN A 1 145 ? -4.164 7.392 -9.143 1.00 68.75 145 ASN A C 1
ATOM 1141 O O . ASN A 1 145 ? -3.671 7.291 -8.020 1.00 68.75 145 ASN A O 1
ATOM 1145 N N . THR A 1 146 ? -5.462 7.165 -9.372 1.00 80.81 146 THR A N 1
ATOM 1146 C CA . THR A 1 146 ? -6.442 6.704 -8.380 1.00 80.81 146 THR A CA 1
ATOM 1147 C C . THR A 1 146 ? -6.908 5.299 -8.757 1.00 80.81 146 THR A C 1
ATOM 1149 O O . THR A 1 146 ? -7.909 5.152 -9.465 1.00 80.81 146 THR A O 1
ATOM 1152 N N . PRO A 1 147 ? -6.179 4.242 -8.351 1.00 84.31 147 PRO A N 1
ATOM 1153 C CA . PRO A 1 147 ? -6.566 2.874 -8.656 1.00 84.31 147 PRO A CA 1
ATOM 1154 C C . PRO A 1 147 ? -7.969 2.538 -8.157 1.00 84.31 147 PRO A C 1
ATOM 1156 O O . PRO A 1 147 ? -8.417 3.042 -7.128 1.00 84.31 147 PRO A O 1
ATOM 1159 N N . TYR A 1 148 ? -8.638 1.625 -8.852 1.00 86.56 148 TYR A N 1
ATOM 1160 C CA . TYR A 1 148 ? -9.817 0.960 -8.310 1.00 86.56 148 TYR A CA 1
ATOM 1161 C C . TYR A 1 148 ? -9.375 -0.295 -7.562 1.00 86.56 148 TYR A C 1
ATOM 1163 O O . TYR A 1 148 ? -8.651 -1.124 -8.116 1.00 86.56 148 TYR A O 1
ATOM 1171 N N . ILE A 1 149 ? -9.807 -0.434 -6.316 1.00 89.75 149 ILE A N 1
ATOM 1172 C CA . ILE A 1 149 ? -9.526 -1.575 -5.455 1.00 89.75 149 ILE A CA 1
ATOM 1173 C C . ILE A 1 149 ? -10.801 -2.372 -5.204 1.00 89.75 149 ILE A C 1
ATOM 1175 O O . ILE A 1 149 ? -11.889 -1.819 -5.058 1.00 89.75 149 ILE A O 1
ATOM 1179 N N . ASP A 1 150 ? -10.636 -3.683 -5.162 1.00 91.56 150 ASP A N 1
ATOM 1180 C CA . ASP A 1 150 ? -11.627 -4.654 -4.722 1.00 91.56 150 ASP A CA 1
ATOM 1181 C C . ASP A 1 150 ? -10.857 -5.717 -3.940 1.00 91.56 150 ASP A C 1
ATOM 1183 O O . ASP A 1 150 ? -10.317 -6.678 -4.501 1.00 91.56 150 ASP A O 1
ATOM 1187 N N . LEU A 1 151 ? -10.661 -5.420 -2.657 1.00 89.38 151 LEU A N 1
ATOM 1188 C CA . LEU A 1 151 ? -9.833 -6.187 -1.737 1.00 89.38 151 LEU A CA 1
ATOM 1189 C C . LEU A 1 151 ? -10.683 -6.708 -0.589 1.00 89.38 151 LEU A C 1
ATOM 1191 O O . LEU A 1 151 ? -11.487 -5.978 -0.013 1.00 89.38 151 LEU A O 1
ATOM 1195 N N . HIS A 1 152 ? -10.425 -7.949 -0.209 1.00 95.38 152 HIS A N 1
ATOM 1196 C CA . HIS A 1 152 ? -11.017 -8.606 0.938 1.00 95.38 152 HIS A CA 1
ATOM 1197 C C . HIS A 1 152 ? -9.914 -9.005 1.907 1.00 95.38 152 HIS A C 1
ATOM 1199 O O . HIS A 1 152 ? -8.843 -9.442 1.493 1.00 95.38 152 HIS A O 1
ATOM 1205 N N . ALA A 1 153 ? -10.174 -8.857 3.195 1.00 93.06 153 ALA A N 1
ATOM 1206 C CA . ALA A 1 153 ? -9.274 -9.243 4.268 1.00 93.06 153 ALA A CA 1
ATOM 1207 C C . ALA A 1 153 ? -10.087 -9.690 5.482 1.00 93.06 153 ALA A C 1
ATOM 1209 O O . ALA A 1 153 ? -11.313 -9.589 5.506 1.00 93.06 153 ALA A O 1
ATOM 1210 N N . GLN A 1 154 ? -9.394 -10.161 6.506 1.00 94.06 154 GLN A N 1
ATOM 1211 C CA . GLN A 1 154 ? -9.983 -10.531 7.782 1.00 94.06 154 GLN A CA 1
ATOM 1212 C C . GLN A 1 154 ? -9.262 -9.813 8.911 1.00 94.06 154 GLN A C 1
ATOM 1214 O O . GLN A 1 154 ? -8.034 -9.743 8.924 1.00 94.06 154 GLN A O 1
ATOM 1219 N N . THR A 1 155 ? -10.019 -9.320 9.881 1.00 89.06 155 THR A N 1
ATOM 1220 C CA . THR A 1 155 ? -9.487 -8.817 11.151 1.00 89.06 155 THR A CA 1
ATOM 1221 C C . THR A 1 155 ? -10.133 -9.563 12.312 1.00 89.06 155 THR A C 1
ATOM 1223 O O . THR A 1 155 ? -11.104 -10.305 12.130 1.00 89.06 155 THR A O 1
ATOM 1226 N N . LYS A 1 156 ? -9.560 -9.425 13.506 1.00 85.50 156 LYS A N 1
ATOM 1227 C CA . LYS A 1 156 ? -10.054 -10.079 14.715 1.00 85.50 156 LYS A CA 1
ATOM 1228 C C . LYS A 1 156 ? -10.343 -9.039 15.787 1.00 85.50 156 LYS A C 1
ATOM 1230 O O . LYS A 1 156 ? -9.452 -8.276 16.150 1.00 85.50 156 LYS A O 1
ATOM 1235 N N . ILE A 1 157 ? -11.559 -9.068 16.318 1.00 82.88 157 ILE A N 1
ATOM 1236 C CA . ILE A 1 157 ? -11.936 -8.358 17.544 1.00 82.88 157 ILE A CA 1
ATOM 1237 C C . ILE A 1 157 ? -12.248 -9.433 18.580 1.00 82.88 157 ILE A C 1
ATOM 1239 O O . ILE A 1 157 ? -13.115 -10.274 18.356 1.00 82.88 157 ILE A O 1
ATOM 1243 N N . GLU A 1 158 ? -11.487 -9.453 19.675 1.00 82.31 158 GLU A N 1
ATOM 1244 C CA . GLU A 1 158 ? -11.530 -10.516 20.689 1.00 82.31 158 GLU A CA 1
ATOM 1245 C C . GLU A 1 158 ? -11.354 -11.929 20.085 1.00 82.31 158 GLU A C 1
ATOM 1247 O O . GLU A 1 158 ? -10.267 -12.282 19.615 1.00 82.31 158 GLU A O 1
ATOM 1252 N N . GLU A 1 159 ? -12.411 -12.749 20.092 1.00 82.81 159 GLU A N 1
ATOM 1253 C CA . GLU A 1 159 ? -12.466 -14.083 19.484 1.00 82.81 159 GLU A CA 1
ATOM 1254 C C . GLU A 1 159 ? -13.222 -14.116 18.142 1.00 82.81 159 GLU A C 1
ATOM 1256 O O . GLU A 1 159 ? -13.223 -15.144 17.461 1.00 82.81 159 GLU A O 1
ATOM 1261 N N . ASN A 1 160 ? -13.785 -12.986 17.711 1.00 85.75 160 ASN A N 1
ATOM 1262 C CA . ASN A 1 160 ? -14.606 -12.876 16.511 1.00 85.75 160 ASN A CA 1
ATOM 1263 C C . ASN A 1 160 ? -13.792 -12.501 15.277 1.00 85.75 160 ASN A C 1
ATOM 1265 O O . ASN A 1 160 ? -13.022 -11.539 15.280 1.00 85.75 160 ASN A O 1
ATOM 1269 N N . ILE A 1 161 ? -14.007 -13.252 14.197 1.00 92.00 161 ILE A N 1
ATOM 1270 C CA . ILE A 1 161 ? -13.467 -12.936 12.874 1.00 92.00 161 ILE A CA 1
ATOM 1271 C C . ILE A 1 161 ? -14.431 -11.974 12.190 1.00 92.00 161 ILE A C 1
ATOM 1273 O O . ILE A 1 161 ? -15.640 -12.205 12.168 1.00 92.00 161 ILE A O 1
ATOM 1277 N N . ILE A 1 162 ? -13.873 -10.909 11.634 1.00 90.81 162 ILE A N 1
ATOM 1278 C CA . ILE A 1 162 ? -14.601 -9.906 10.872 1.00 90.81 162 ILE A CA 1
ATOM 1279 C C . ILE A 1 162 ? -14.048 -9.929 9.460 1.00 90.81 162 ILE A C 1
ATOM 1281 O O . ILE A 1 162 ? -12.851 -9.697 9.262 1.00 90.81 162 ILE A O 1
ATOM 1285 N N . ASP A 1 163 ? -14.917 -10.194 8.493 1.00 95.06 163 ASP A N 1
ATOM 1286 C CA . ASP A 1 163 ? -14.565 -10.051 7.087 1.00 95.06 163 ASP A CA 1
ATOM 1287 C C . ASP A 1 163 ? -14.624 -8.564 6.719 1.00 95.06 163 ASP A C 1
ATOM 1289 O O . ASP A 1 163 ? -15.547 -7.841 7.094 1.00 95.06 163 ASP A O 1
ATOM 1293 N N . VAL A 1 164 ? -13.611 -8.084 6.009 1.00 87.31 164 VAL A N 1
ATOM 1294 C CA . VAL A 1 164 ? -13.440 -6.672 5.659 1.00 87.31 164 VAL A CA 1
ATOM 1295 C C . VAL A 1 164 ? -13.305 -6.567 4.155 1.00 87.31 164 VAL A C 1
ATOM 1297 O O . VAL A 1 164 ? -12.500 -7.277 3.557 1.00 87.31 164 VAL A O 1
ATOM 1300 N N . SER A 1 165 ? -14.071 -5.674 3.537 1.00 86.69 165 SER A N 1
ATOM 1301 C CA . SER A 1 165 ? -13.982 -5.390 2.106 1.00 86.69 165 SER A CA 1
ATOM 1302 C C . SER A 1 165 ? -13.685 -3.914 1.863 1.00 86.69 165 SER A C 1
ATOM 1304 O O . SER A 1 165 ? -14.370 -3.043 2.400 1.00 86.69 165 SER A O 1
ATOM 1306 N N . PHE A 1 166 ? -12.683 -3.651 1.026 1.00 83.81 166 PHE A N 1
ATOM 1307 C CA . PHE A 1 166 ? -12.292 -2.331 0.539 1.00 83.81 166 PHE A CA 1
ATOM 1308 C C . PHE A 1 166 ? -12.601 -2.273 -0.955 1.00 83.81 166 PHE A C 1
ATOM 1310 O O . PHE A 1 166 ? -11.907 -2.902 -1.757 1.00 83.81 166 PHE A O 1
ATOM 1317 N N . ILE A 1 167 ? -13.663 -1.555 -1.323 1.00 79.25 167 ILE A N 1
ATOM 1318 C CA . ILE A 1 167 ? -14.194 -1.556 -2.691 1.00 79.25 167 ILE A CA 1
ATOM 1319 C C . ILE A 1 167 ? -14.386 -0.124 -3.176 1.00 79.25 167 ILE A C 1
ATOM 1321 O O . ILE A 1 167 ? -15.123 0.645 -2.566 1.00 79.25 167 ILE A O 1
ATOM 1325 N N . GLY A 1 168 ? -13.791 0.238 -4.306 1.00 76.75 168 GLY A N 1
ATOM 1326 C CA . GLY A 1 168 ? -13.939 1.571 -4.895 1.00 76.75 168 GLY A CA 1
ATOM 1327 C C . GLY A 1 168 ? -12.613 2.161 -5.344 1.00 76.75 168 GLY A C 1
ATOM 1328 O O . GLY A 1 168 ? -11.599 1.476 -5.391 1.00 76.75 168 GLY A O 1
ATOM 1329 N N . PHE A 1 169 ? -12.613 3.443 -5.688 1.00 79.56 169 PHE A N 1
ATOM 1330 C CA . PHE A 1 169 ? -11.373 4.153 -5.996 1.00 79.56 169 PHE A CA 1
ATOM 1331 C C . PHE A 1 169 ? -10.600 4.464 -4.709 1.00 79.56 169 PHE A C 1
ATOM 1333 O O . PHE A 1 169 ? -11.208 4.699 -3.668 1.00 79.56 169 PHE A O 1
ATOM 1340 N N . THR A 1 170 ? -9.266 4.451 -4.753 1.00 75.44 170 THR A N 1
ATOM 1341 C CA . THR A 1 170 ? -8.410 4.637 -3.562 1.00 75.44 170 THR A CA 1
ATOM 1342 C C . THR A 1 170 ? -8.551 6.000 -2.886 1.00 75.44 170 THR A C 1
ATOM 1344 O O . THR A 1 170 ? -8.156 6.146 -1.734 1.00 75.44 170 THR A O 1
ATOM 1347 N N . ASP A 1 171 ? -9.070 7.004 -3.590 1.00 74.19 171 ASP A N 1
ATOM 1348 C CA . ASP A 1 171 ? -9.362 8.333 -3.049 1.00 74.19 171 ASP A CA 1
ATOM 1349 C C . ASP A 1 171 ? -10.679 8.378 -2.255 1.00 74.19 171 ASP A C 1
ATOM 1351 O O . ASP A 1 171 ? -10.826 9.214 -1.365 1.00 74.19 171 ASP A O 1
ATOM 1355 N N . ASN A 1 172 ? -11.619 7.473 -2.541 1.00 73.81 172 ASN A N 1
ATOM 1356 C CA . ASN A 1 172 ? -12.884 7.342 -1.824 1.00 73.81 172 ASN A CA 1
ATOM 1357 C C . ASN A 1 172 ? -13.414 5.890 -1.849 1.00 73.81 172 ASN A C 1
ATOM 1359 O O . ASN A 1 172 ? -14.408 5.596 -2.531 1.00 73.81 172 ASN A O 1
ATOM 1363 N N . PRO A 1 173 ? -12.757 4.954 -1.142 1.00 77.31 173 PRO A N 1
ATOM 1364 C CA . PRO A 1 173 ? -13.189 3.567 -1.106 1.00 77.31 173 PRO A CA 1
ATOM 1365 C C . PRO A 1 173 ? -14.385 3.393 -0.163 1.00 77.31 173 PRO A C 1
ATOM 1367 O O . PRO A 1 173 ? -14.511 4.060 0.861 1.00 77.31 173 PRO A O 1
ATOM 1370 N N . SER A 1 174 ? -15.252 2.436 -0.479 1.00 76.56 174 SER A N 1
ATOM 1371 C CA . SER A 1 174 ? -16.246 1.918 0.459 1.00 76.56 174 SER A CA 1
ATOM 1372 C C . SER A 1 174 ? -15.607 0.855 1.342 1.00 76.56 174 SER A C 1
ATOM 1374 O O . SER A 1 174 ? -15.009 -0.099 0.840 1.00 76.56 174 SER A O 1
ATOM 1376 N N . LEU A 1 175 ? -15.766 1.018 2.653 1.00 76.88 175 LEU A N 1
ATOM 1377 C CA . LEU A 1 175 ? -15.332 0.064 3.663 1.00 76.88 175 LEU A CA 1
ATOM 1378 C C . LEU A 1 175 ? -16.552 -0.672 4.213 1.00 76.88 175 LEU A C 1
ATOM 1380 O O . LEU A 1 175 ? -17.499 -0.041 4.683 1.00 76.88 175 LEU A O 1
ATOM 1384 N N . ILE A 1 176 ? -16.535 -1.999 4.119 1.00 79.25 176 ILE A N 1
ATOM 1385 C CA . ILE A 1 176 ? -17.651 -2.856 4.522 1.00 79.25 176 ILE A CA 1
ATOM 1386 C C . ILE A 1 176 ? -17.116 -3.938 5.450 1.00 79.25 176 ILE A C 1
ATOM 1388 O O . ILE A 1 176 ? -16.188 -4.659 5.087 1.00 79.25 176 ILE A O 1
ATOM 1392 N N . PHE A 1 177 ? -17.732 -4.073 6.617 1.00 83.25 177 PHE A N 1
ATOM 1393 C CA . PHE A 1 177 ? -17.456 -5.146 7.563 1.00 83.25 177 PHE A CA 1
ATOM 1394 C C . PHE A 1 177 ? -18.552 -6.214 7.499 1.00 83.25 177 PHE A C 1
ATOM 1396 O O . PHE A 1 177 ? -19.713 -5.897 7.271 1.00 83.25 177 PHE A O 1
ATOM 1403 N N . ASP A 1 178 ? -18.233 -7.479 7.712 1.00 84.81 178 ASP A N 1
ATOM 1404 C CA . ASP A 1 178 ? -19.236 -8.524 7.926 1.00 84.81 178 ASP A CA 1
ATOM 1405 C C . ASP A 1 178 ? -18.890 -9.281 9.207 1.00 84.81 178 ASP A C 1
ATOM 1407 O O . ASP A 1 178 ? -17.763 -9.740 9.406 1.00 84.81 178 ASP A O 1
ATOM 1411 N N . SER A 1 179 ? -19.854 -9.321 10.122 1.00 87.38 179 SER A N 1
ATOM 1412 C CA . SER A 1 179 ? -19.729 -9.932 11.439 1.00 87.38 179 SER A CA 1
ATOM 1413 C C . SER A 1 179 ? -21.104 -10.346 11.948 1.00 87.38 179 SER A C 1
ATOM 1415 O O . SER A 1 179 ? -22.112 -9.694 11.677 1.00 87.38 179 SER A O 1
ATOM 1417 N N . GLN A 1 180 ? -21.142 -11.430 12.722 1.00 86.25 180 GLN A N 1
ATOM 1418 C CA . GLN A 1 180 ? -22.366 -11.880 13.387 1.00 86.25 180 GLN A CA 1
ATOM 1419 C C . GLN A 1 180 ? -22.647 -11.117 14.686 1.00 86.25 180 GLN A C 1
ATOM 1421 O O . GLN A 1 180 ? -23.802 -11.052 15.102 1.00 86.25 180 GLN A O 1
ATOM 1426 N N . GLU A 1 181 ? -21.609 -10.575 15.330 1.00 82.88 181 GLU A N 1
ATOM 1427 C CA . GLU A 1 181 ? -21.696 -10.059 16.703 1.00 82.88 181 GLU A CA 1
ATOM 1428 C C . GLU A 1 181 ? -21.697 -8.532 16.791 1.00 82.88 181 GLU A C 1
ATOM 1430 O O . GLU A 1 181 ? -22.273 -7.986 17.728 1.00 82.88 181 GLU A O 1
ATOM 1435 N N . TYR A 1 182 ? -21.116 -7.844 15.806 1.00 76.31 182 TYR A N 1
ATOM 1436 C CA . TYR A 1 182 ? -20.958 -6.391 15.834 1.00 76.31 182 TYR A CA 1
ATOM 1437 C C . TYR A 1 182 ? -21.564 -5.726 14.597 1.00 76.31 182 TYR A C 1
ATOM 1439 O O . TYR A 1 182 ? -21.495 -6.238 13.478 1.00 76.31 182 TYR A O 1
ATOM 1447 N N . THR A 1 183 ? -22.123 -4.536 14.788 1.00 77.75 183 THR A N 1
ATOM 1448 C CA . THR A 1 183 ? -22.550 -3.648 13.701 1.00 77.75 183 THR A CA 1
ATOM 1449 C C . THR A 1 183 ? -21.356 -2.938 13.052 1.00 77.75 183 THR A C 1
ATOM 1451 O O . THR A 1 183 ? -20.296 -2.801 13.659 1.00 77.75 183 THR A O 1
ATOM 1454 N N . GLN A 1 184 ? -21.537 -2.398 11.836 1.00 71.31 184 GLN A N 1
ATOM 1455 C CA . GLN A 1 184 ? -20.508 -1.600 11.136 1.00 71.31 184 GLN A CA 1
ATOM 1456 C C . GLN A 1 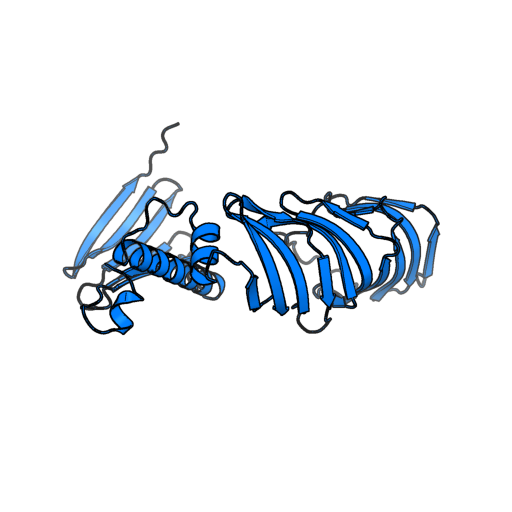184 ? -19.898 -0.514 12.037 1.00 71.31 184 GLN A C 1
ATOM 1458 O O . GLN A 1 184 ? -18.684 -0.342 12.091 1.00 71.31 184 GLN A O 1
ATOM 1463 N N . THR A 1 185 ? -20.757 0.217 12.754 1.00 70.94 185 THR A N 1
ATOM 1464 C CA . THR A 1 185 ? -20.362 1.343 13.604 1.00 70.94 185 THR A CA 1
ATOM 1465 C C . THR A 1 185 ? -19.590 0.885 14.835 1.00 70.94 185 THR A C 1
ATOM 1467 O O . THR A 1 185 ? -18.631 1.545 15.224 1.00 70.94 185 THR A O 1
ATOM 1470 N N . GLU A 1 186 ? -19.985 -0.228 15.454 1.00 71.56 186 GLU A N 1
ATOM 1471 C CA . GLU A 1 186 ? -19.255 -0.798 16.593 1.00 71.56 186 GLU A CA 1
ATOM 1472 C C . GLU A 1 186 ? -17.866 -1.261 16.164 1.00 71.56 186 GLU A C 1
ATOM 1474 O O . GLU A 1 186 ? -16.885 -0.896 16.804 1.00 71.56 186 GLU A O 1
ATOM 1479 N N . ILE A 1 187 ? -17.763 -1.958 15.031 1.00 71.75 187 ILE A N 1
ATOM 1480 C CA . ILE A 1 187 ? -16.478 -2.404 14.480 1.00 71.75 187 ILE A CA 1
ATOM 1481 C C . ILE A 1 187 ? -15.569 -1.206 14.203 1.00 71.75 187 ILE A C 1
ATOM 1483 O O . ILE A 1 187 ? -14.424 -1.189 14.650 1.00 71.75 187 ILE A O 1
ATOM 1487 N N . LEU A 1 188 ? -16.080 -0.173 13.526 1.00 71.44 188 LEU A N 1
ATOM 1488 C CA . LEU A 1 188 ? -15.324 1.054 13.262 1.00 71.44 188 LEU A CA 1
ATOM 1489 C C . LEU A 1 188 ? -14.838 1.721 14.549 1.00 71.44 188 LEU A C 1
ATOM 1491 O O . LEU A 1 188 ? -13.678 2.122 14.619 1.00 71.44 188 LEU A O 1
ATOM 1495 N N . LYS A 1 189 ? -15.694 1.824 15.571 1.00 64.62 189 LYS A N 1
ATOM 1496 C CA . LYS A 1 189 ? -15.313 2.396 16.869 1.00 64.62 189 LYS A CA 1
ATOM 1497 C C . LYS A 1 189 ? -14.187 1.593 17.517 1.00 64.62 189 LYS A C 1
ATOM 1499 O O . LYS A 1 189 ? -13.193 2.186 17.924 1.00 64.62 189 LYS A O 1
ATOM 1504 N N . ILE A 1 190 ? -14.311 0.269 17.555 1.00 71.62 190 ILE A N 1
ATOM 1505 C CA . ILE A 1 190 ? -13.320 -0.606 18.189 1.00 71.62 190 ILE A CA 1
ATOM 1506 C C . ILE A 1 190 ? -11.983 -0.551 17.448 1.00 71.62 190 ILE A C 1
ATOM 1508 O O . ILE A 1 190 ? -10.942 -0.391 18.076 1.00 71.62 190 ILE A O 1
ATOM 1512 N N . LEU A 1 191 ? -11.991 -0.618 16.114 1.00 70.62 191 LEU A N 1
ATOM 1513 C CA . LEU A 1 191 ? -10.761 -0.526 15.322 1.00 70.62 191 LEU A CA 1
ATOM 1514 C C . LEU A 1 191 ? -10.119 0.867 15.426 1.00 70.62 191 LEU A C 1
ATOM 1516 O O . LEU A 1 191 ? -8.898 0.986 15.449 1.00 70.62 191 LEU A O 1
ATOM 1520 N N . THR A 1 192 ? -10.911 1.933 15.544 1.00 66.06 192 THR A N 1
ATOM 1521 C CA . THR A 1 192 ? -10.362 3.296 15.636 1.00 66.06 192 THR A CA 1
ATOM 1522 C C . THR A 1 192 ? -9.819 3.616 17.033 1.00 66.06 192 THR A C 1
ATOM 1524 O O . THR A 1 192 ? -8.811 4.315 17.148 1.00 66.06 192 THR A O 1
ATOM 1527 N N . PHE A 1 193 ? -10.473 3.128 18.094 1.00 64.06 193 PHE A N 1
ATOM 1528 C CA . PHE A 1 193 ? -10.247 3.600 19.468 1.00 64.06 193 PHE A CA 1
ATOM 1529 C C . PHE A 1 193 ? -9.863 2.511 20.485 1.00 64.06 193 PHE A C 1
ATOM 1531 O O . PHE A 1 193 ? -9.415 2.855 21.579 1.00 64.06 193 PHE A O 1
ATOM 1538 N N . GLY A 1 194 ? -9.986 1.225 20.150 1.00 61.72 194 GLY A N 1
ATOM 1539 C CA . GLY A 1 194 ? -9.717 0.101 21.053 1.00 61.72 194 GLY A CA 1
ATOM 1540 C C . GLY A 1 194 ? -10.950 -0.420 21.810 1.00 61.72 194 GLY A C 1
ATOM 1541 O O . GLY A 1 194 ? -12.089 -0.190 21.410 1.00 61.72 194 GLY A O 1
ATOM 1542 N N . ASP A 1 195 ? -10.703 -1.180 22.881 1.00 53.00 195 ASP A N 1
ATOM 1543 C CA . ASP A 1 195 ? -11.693 -2.005 23.596 1.00 53.00 195 ASP A CA 1
ATOM 1544 C C . ASP A 1 195 ? -12.873 -1.214 24.206 1.00 53.00 195 ASP A C 1
ATOM 1546 O O . ASP A 1 195 ? -12.705 -0.121 24.750 1.00 53.00 195 ASP A O 1
ATOM 1550 N N . VAL A 1 196 ? -14.073 -1.802 24.131 1.00 49.38 196 VAL A N 1
ATOM 1551 C CA . VAL A 1 196 ? -15.385 -1.166 24.349 1.00 49.38 196 VAL A CA 1
ATOM 1552 C C . VAL A 1 196 ? -15.793 -1.058 25.823 1.00 49.38 196 VAL A C 1
ATOM 1554 O O . VAL A 1 196 ? -16.755 -0.356 26.141 1.00 49.38 196 VAL A O 1
ATOM 1557 N N . GLU A 1 197 ? -15.088 -1.728 26.742 1.00 43.31 197 GLU A N 1
ATOM 1558 C CA . GLU A 1 197 ? -15.514 -1.873 28.147 1.00 43.31 197 GLU A CA 1
ATOM 1559 C C . GLU A 1 197 ? -15.558 -0.553 28.954 1.00 43.31 197 GLU A C 1
ATOM 1561 O O . GLU A 1 197 ? -16.068 -0.528 30.075 1.00 43.31 197 GLU A O 1
ATOM 1566 N N . GLY A 1 198 ? -15.093 0.565 28.386 1.00 42.12 198 GLY A N 1
ATOM 1567 C CA . GLY A 1 198 ? -15.213 1.910 28.964 1.00 42.12 198 GLY A CA 1
ATOM 1568 C C . GLY A 1 198 ? -16.330 2.792 28.387 1.00 42.12 198 GLY A C 1
ATOM 1569 O O . GLY A 1 198 ? -16.507 3.901 28.879 1.00 42.12 198 GLY A O 1
ATOM 1570 N N . PHE A 1 199 ? -17.072 2.342 27.367 1.00 46.78 199 PHE A N 1
ATOM 1571 C CA . PHE A 1 199 ? -17.864 3.224 26.488 1.00 46.78 199 PHE A CA 1
ATOM 1572 C C . PHE A 1 199 ? -19.386 3.035 26.567 1.00 46.78 199 PHE A C 1
ATOM 1574 O O . PHE A 1 199 ? -20.107 3.361 25.627 1.00 46.78 199 PHE A O 1
ATOM 1581 N N . SER A 1 200 ? -19.910 2.531 27.686 1.00 46.47 200 SER A N 1
ATOM 1582 C CA . SER A 1 200 ? -21.355 2.307 27.869 1.00 46.47 200 SER A CA 1
ATOM 1583 C C . SER A 1 200 ? -22.199 3.588 27.979 1.00 46.47 200 SER A C 1
ATOM 1585 O O . SER A 1 200 ? -23.397 3.501 28.243 1.00 46.47 200 SER A O 1
ATOM 1587 N N . ASP A 1 201 ? -21.584 4.761 27.827 1.00 52.75 201 ASP A N 1
ATOM 1588 C CA . ASP A 1 201 ? -22.221 6.068 27.939 1.00 52.75 201 ASP A CA 1
ATOM 1589 C C . ASP A 1 201 ? -22.336 6.719 26.541 1.00 52.75 201 ASP A C 1
ATOM 1591 O O . ASP A 1 201 ? -21.301 7.014 25.928 1.00 52.75 201 ASP A O 1
ATOM 1595 N N . PRO A 1 202 ? -23.557 6.902 25.998 1.00 51.12 202 PRO A N 1
ATOM 1596 C CA . PRO A 1 202 ? -23.795 7.506 24.683 1.00 51.12 202 PRO A CA 1
ATOM 1597 C C . PRO A 1 202 ? -23.068 8.841 24.488 1.00 51.12 202 PRO A C 1
ATOM 1599 O O . PRO A 1 202 ? -22.477 9.054 23.428 1.00 51.12 202 PRO A O 1
ATOM 1602 N N . ASP A 1 203 ? -22.995 9.660 25.538 1.00 51.97 203 ASP A N 1
ATOM 1603 C CA . ASP A 1 203 ? -22.361 10.981 25.515 1.00 51.97 203 ASP A CA 1
ATOM 1604 C C . ASP A 1 203 ? -20.834 10.877 25.344 1.00 51.97 203 ASP A C 1
ATOM 1606 O O . ASP A 1 203 ? -20.190 11.711 24.704 1.00 51.97 203 ASP A O 1
ATOM 1610 N N . GLN A 1 204 ? -20.207 9.816 25.864 1.00 49.12 204 GLN A N 1
ATOM 1611 C CA . GLN A 1 204 ? -18.765 9.591 25.694 1.00 49.12 204 GLN A CA 1
ATOM 1612 C C . GLN A 1 204 ? -18.435 9.135 24.268 1.00 49.12 204 GLN A C 1
ATOM 1614 O O . GLN A 1 204 ? -17.428 9.556 23.695 1.00 49.12 204 GLN A O 1
ATOM 1619 N N . ALA A 1 205 ? -19.310 8.330 23.661 1.00 50.25 205 ALA A N 1
ATOM 1620 C CA . ALA A 1 205 ? -19.173 7.919 22.269 1.00 50.25 205 ALA A CA 1
ATOM 1621 C C . ALA A 1 205 ? -19.435 9.079 21.289 1.00 50.25 205 ALA A C 1
ATOM 1623 O O . ALA A 1 205 ? -18.728 9.191 20.284 1.00 50.25 205 ALA A O 1
ATOM 1624 N N . GLY A 1 206 ? -20.408 9.948 21.586 1.00 49.25 206 GLY A N 1
ATOM 1625 C CA . GLY A 1 206 ? -20.702 11.157 20.817 1.00 49.25 206 GLY A CA 1
ATOM 1626 C C . GLY A 1 206 ? -19.529 12.136 20.819 1.00 49.25 206 GLY A C 1
ATOM 1627 O O . GLY A 1 206 ? -19.083 12.568 19.750 1.00 49.25 206 GLY A O 1
ATOM 1628 N N . ASN A 1 207 ? -18.969 12.437 21.993 1.00 50.31 207 ASN A N 1
ATOM 1629 C CA . ASN A 1 207 ? -17.825 13.345 22.139 1.00 50.31 207 ASN A CA 1
ATOM 1630 C C . ASN A 1 207 ? -16.569 12.848 21.395 1.00 50.31 207 ASN A C 1
ATOM 1632 O O . ASN A 1 207 ? -15.837 13.634 20.797 1.00 50.31 207 ASN A O 1
ATOM 1636 N N . MET A 1 208 ? -16.317 11.537 21.362 1.00 51.28 208 MET A N 1
ATOM 1637 C CA . MET A 1 208 ? -15.149 10.985 20.657 1.00 51.28 208 MET A CA 1
ATOM 1638 C C . MET A 1 208 ? -15.309 10.936 19.134 1.00 51.28 208 MET A C 1
ATOM 1640 O O . MET A 1 208 ? -14.338 11.185 18.416 1.00 51.28 208 MET A O 1
ATOM 1644 N N . LEU A 1 209 ? -16.516 10.659 18.627 1.00 52.22 209 LEU A N 1
ATOM 1645 C CA . LEU A 1 209 ? -16.813 10.760 17.194 1.00 52.22 209 LEU A CA 1
ATOM 1646 C C . LEU A 1 209 ? -16.716 12.209 16.702 1.00 52.22 209 LEU A C 1
ATOM 1648 O O . LEU A 1 209 ? -16.191 12.445 15.616 1.00 52.22 209 LEU A O 1
ATOM 1652 N N . SER A 1 210 ? -17.163 13.161 17.524 1.00 55.12 210 SER A N 1
ATOM 1653 C CA . SER A 1 210 ? -16.990 14.596 17.283 1.00 55.12 210 SER A CA 1
ATOM 1654 C C . SER A 1 210 ? -15.519 14.952 17.085 1.00 55.12 210 SER A C 1
ATOM 1656 O O . SER A 1 210 ? -15.143 15.439 16.022 1.00 55.12 210 SER A O 1
ATOM 1658 N N . ASN A 1 211 ? -14.665 14.558 18.036 1.00 55.81 211 ASN A N 1
ATOM 1659 C CA . ASN A 1 211 ? -13.225 14.796 17.958 1.00 55.81 211 ASN A CA 1
ATOM 1660 C C . ASN A 1 211 ? -12.590 14.163 16.706 1.00 55.81 211 ASN A C 1
ATOM 1662 O O . ASN A 1 211 ? -11.669 14.731 16.126 1.00 55.81 211 ASN A O 1
ATOM 1666 N N . TYR A 1 212 ? -13.033 12.979 16.268 1.00 55.81 212 TYR A N 1
ATOM 1667 C CA . TYR A 1 212 ? -12.519 12.371 15.033 1.00 55.81 212 TYR A CA 1
ATOM 1668 C C . TYR A 1 212 ? -12.913 13.174 13.786 1.00 55.81 212 TYR A C 1
ATOM 1670 O O . TYR A 1 212 ? -12.062 13.436 12.936 1.00 55.81 212 TYR A O 1
ATOM 1678 N N . VAL A 1 213 ? -14.180 13.592 13.690 1.00 61.50 213 VAL A N 1
ATOM 1679 C CA . VAL A 1 213 ? -14.672 14.429 12.586 1.00 61.50 213 VAL A CA 1
ATOM 1680 C C . VAL A 1 213 ? -13.932 15.766 12.552 1.00 61.50 213 VAL A C 1
ATOM 1682 O O . VAL A 1 213 ? -13.479 16.174 11.483 1.00 61.50 213 VAL A O 1
ATOM 1685 N N . GLU A 1 214 ? -13.746 16.407 13.707 1.00 60.09 214 GLU A N 1
ATOM 1686 C CA . GLU A 1 214 ? -12.935 17.621 13.853 1.00 60.09 214 GLU A CA 1
ATOM 1687 C C . GLU A 1 214 ? -11.518 17.388 13.325 1.00 60.09 214 GLU A C 1
ATOM 1689 O O . GLU A 1 214 ? -11.095 18.068 12.393 1.00 60.09 214 GLU A O 1
ATOM 1694 N N . ASN A 1 215 ? -10.835 16.340 13.792 1.00 62.25 215 ASN A N 1
ATOM 1695 C CA . ASN A 1 215 ? -9.481 16.002 13.348 1.00 62.25 215 ASN A CA 1
ATOM 1696 C C . ASN A 1 215 ? -9.373 15.729 11.833 1.00 62.25 215 ASN A C 1
ATOM 1698 O O . ASN A 1 215 ? -8.380 16.105 11.206 1.00 62.25 215 ASN A O 1
ATOM 1702 N N . GLU A 1 216 ? -10.347 15.056 11.214 1.00 63.91 216 GLU A N 1
ATOM 1703 C CA . GLU A 1 216 ? -10.320 14.801 9.766 1.00 63.91 216 GLU A CA 1
ATOM 1704 C C . GLU A 1 216 ? -10.591 16.069 8.946 1.00 63.91 216 GLU A C 1
ATOM 1706 O O . GLU A 1 216 ? -9.938 16.291 7.917 1.00 63.91 216 GLU A O 1
ATOM 1711 N N . ILE A 1 217 ? -11.481 16.949 9.419 1.00 66.56 217 ILE A N 1
ATOM 1712 C CA . ILE A 1 217 ? -11.678 18.282 8.833 1.00 66.56 217 ILE A CA 1
ATOM 1713 C C . ILE A 1 217 ? -10.383 19.093 8.960 1.00 66.56 217 ILE A C 1
ATOM 1715 O O . ILE A 1 217 ? -9.915 19.649 7.965 1.00 66.56 217 ILE A O 1
ATOM 1719 N N . GLU A 1 218 ? -9.751 19.102 10.133 1.00 65.88 218 GLU A N 1
ATOM 1720 C CA . GLU A 1 218 ? -8.489 19.803 10.380 1.00 65.88 218 GLU A CA 1
ATOM 1721 C C . GLU A 1 218 ? -7.366 19.339 9.452 1.00 65.88 218 GLU A C 1
ATOM 1723 O O . GLU A 1 218 ? -6.714 20.159 8.792 1.00 65.88 218 GLU A O 1
ATOM 1728 N N . LYS A 1 219 ? -7.167 18.019 9.334 1.00 67.25 219 LYS A N 1
ATOM 1729 C CA . LYS A 1 219 ? -6.173 17.430 8.423 1.00 67.25 219 LYS A CA 1
ATOM 1730 C C . LYS A 1 219 ? -6.465 17.791 6.974 1.00 67.25 219 LYS A C 1
ATOM 1732 O O . LYS A 1 219 ? -5.540 18.130 6.236 1.00 67.25 219 LYS A O 1
ATOM 1737 N N . THR A 1 220 ? -7.726 17.717 6.557 1.00 43.88 220 THR A N 1
ATOM 1738 C CA . THR A 1 220 ? -8.136 18.012 5.179 1.00 43.88 220 THR A CA 1
ATOM 1739 C C . THR A 1 220 ? -7.896 19.482 4.846 1.00 43.88 220 THR A C 1
ATOM 1741 O O . THR A 1 220 ? -7.238 19.790 3.851 1.00 43.88 220 THR A O 1
ATOM 1744 N N . ILE A 1 221 ? -8.350 20.405 5.693 1.00 56.44 221 ILE A N 1
ATOM 1745 C CA . ILE A 1 221 ? -8.176 21.841 5.461 1.00 56.44 221 ILE A CA 1
ATOM 1746 C C . ILE A 1 221 ? -6.698 22.232 5.520 1.00 56.44 221 ILE A C 1
ATOM 1748 O O . ILE A 1 221 ? -6.243 22.980 4.656 1.00 56.44 221 ILE A O 1
ATOM 1752 N N . THR A 1 222 ? -5.914 21.688 6.452 1.00 59.19 222 THR A N 1
ATOM 1753 C CA . THR A 1 222 ? -4.465 21.956 6.512 1.00 59.19 222 THR A CA 1
ATOM 1754 C C . THR A 1 222 ? -3.736 21.431 5.268 1.00 59.19 222 THR A C 1
ATOM 1756 O O . THR A 1 222 ? -2.863 22.108 4.737 1.00 59.19 222 THR A O 1
ATOM 1759 N N . ARG A 1 223 ? -4.115 20.257 4.740 1.00 60.12 223 ARG A N 1
ATOM 1760 C CA . ARG A 1 223 ? -3.499 19.682 3.526 1.00 60.12 223 ARG A CA 1
ATOM 1761 C C . ARG A 1 223 ? -3.828 20.453 2.245 1.00 60.12 223 ARG A C 1
ATOM 1763 O O . ARG A 1 223 ? -2.980 20.523 1.360 1.00 60.12 223 ARG A O 1
ATOM 1770 N N . TYR A 1 224 ? -5.042 20.994 2.125 1.00 47.06 224 TYR A N 1
ATOM 1771 C CA . TYR A 1 224 ? -5.536 21.591 0.873 1.00 47.06 224 TYR A CA 1
ATOM 1772 C C . TYR A 1 224 ? -5.638 23.121 0.884 1.00 47.06 224 TYR A C 1
ATOM 1774 O O . TYR A 1 224 ? -5.943 23.723 -0.149 1.00 47.06 224 TYR A O 1
ATOM 1782 N N . SER A 1 225 ? -5.380 23.772 2.017 1.00 58.56 225 SER A N 1
ATOM 1783 C CA . SER A 1 225 ? -5.341 25.231 2.118 1.00 58.56 225 SER A CA 1
ATOM 1784 C C . SER A 1 225 ? -3.909 25.751 2.257 1.00 58.56 225 SER A C 1
ATOM 1786 O O . SER A 1 225 ? -2.961 25.009 2.476 1.00 58.56 225 SER A O 1
ATOM 1788 N N . ALA A 1 226 ? -3.740 27.068 2.123 1.00 71.25 226 ALA A N 1
ATOM 1789 C CA . ALA A 1 226 ? -2.469 27.743 2.392 1.00 71.25 226 ALA A CA 1
ATOM 1790 C C . ALA A 1 226 ? -2.353 28.189 3.865 1.00 71.25 226 ALA A C 1
ATOM 1792 O O . ALA A 1 226 ? -1.809 29.271 4.124 1.00 71.25 226 ALA A O 1
ATOM 1793 N N . LEU A 1 227 ? -2.981 27.450 4.782 1.00 74.00 227 LEU A N 1
ATOM 1794 C CA . LEU A 1 227 ? -2.926 27.657 6.228 1.00 74.00 227 LEU A CA 1
ATOM 1795 C C . LEU A 1 227 ? -1.907 26.685 6.825 1.00 74.00 227 LEU A C 1
ATOM 1797 O O . LEU A 1 227 ? -1.803 25.551 6.368 1.00 74.00 227 LEU A O 1
ATOM 1801 N N . ASP A 1 228 ? -1.170 27.134 7.838 1.00 78.50 228 ASP A N 1
ATOM 1802 C CA . ASP A 1 228 ? -0.193 26.288 8.538 1.00 78.50 228 ASP A CA 1
ATOM 1803 C C . ASP A 1 228 ? -0.803 25.614 9.776 1.00 78.50 228 ASP A C 1
ATOM 1805 O O . ASP A 1 228 ? -0.271 24.624 10.272 1.00 78.50 228 ASP A O 1
ATOM 1809 N N . GLU A 1 229 ? -1.908 26.161 10.285 1.00 79.31 229 GLU A N 1
ATOM 1810 C CA . GLU A 1 229 ? -2.658 25.644 11.423 1.00 79.31 229 GLU A CA 1
ATOM 1811 C C . GLU A 1 229 ? -4.149 25.904 11.189 1.00 79.31 229 GLU A C 1
ATOM 1813 O O . GLU A 1 229 ? -4.561 27.007 10.818 1.00 79.31 229 GLU A O 1
ATOM 1818 N N . PHE A 1 230 ? -4.953 24.870 11.387 1.00 76.81 230 PHE A N 1
ATOM 1819 C CA . PHE A 1 230 ? -6.404 24.938 11.411 1.00 76.81 230 PHE A CA 1
ATOM 1820 C C . PHE A 1 230 ? -6.861 23.951 12.481 1.00 76.81 230 PHE A C 1
ATOM 1822 O O . PHE A 1 230 ? -6.550 22.767 12.363 1.00 76.81 230 PHE A O 1
ATOM 1829 N N . GLN A 1 231 ? -7.543 24.437 13.515 1.00 80.19 231 GLN A N 1
ATOM 1830 C CA . GLN A 1 231 ? -8.127 23.609 14.571 1.00 80.19 231 GLN A CA 1
ATOM 1831 C C . GLN A 1 231 ? -9.584 23.996 14.781 1.00 80.19 231 GLN A C 1
ATOM 1833 O O . GLN A 1 231 ? -9.899 25.184 14.862 1.00 80.19 231 GLN A O 1
ATOM 1838 N N . LEU A 1 232 ? -10.462 23.009 14.868 1.00 76.69 232 LEU A N 1
ATOM 1839 C CA . LEU A 1 232 ? -11.877 23.177 15.155 1.00 76.69 232 LEU A CA 1
ATOM 1840 C C . LEU A 1 232 ? -12.174 22.397 16.431 1.00 76.69 232 LEU A C 1
ATOM 1842 O O . LEU A 1 232 ? -11.998 21.189 16.462 1.00 76.69 232 LEU A O 1
ATOM 1846 N N . THR A 1 233 ? -12.633 23.090 17.466 1.00 71.00 233 THR A N 1
ATOM 1847 C CA . THR A 1 233 ? -12.946 22.478 18.762 1.00 71.00 233 THR A CA 1
ATOM 1848 C C . THR A 1 233 ? -14.371 22.812 19.168 1.00 71.00 233 THR A C 1
ATOM 1850 O O . THR A 1 233 ? -14.793 23.965 19.039 1.00 71.00 233 THR A O 1
ATOM 1853 N N . SER A 1 234 ? -15.098 21.827 19.684 1.00 64.56 234 SER A N 1
ATOM 1854 C CA . SER A 1 234 ? -16.435 22.000 20.253 1.00 64.56 234 SER A CA 1
ATOM 1855 C C . SER A 1 234 ? -16.471 21.635 21.742 1.00 64.56 234 SER A C 1
ATOM 1857 O O . SER A 1 234 ? -15.765 20.730 22.193 1.00 64.56 234 SER A O 1
ATOM 1859 N N . GLN A 1 235 ? -17.285 22.339 22.540 1.00 59.44 235 GLN A N 1
ATOM 1860 C CA . GLN A 1 235 ? -17.685 21.827 23.858 1.00 59.44 235 GLN A CA 1
ATOM 1861 C C . GLN A 1 235 ? -18.905 20.914 23.679 1.00 59.44 235 GLN A C 1
ATOM 1863 O O . GLN A 1 235 ? -20.031 21.396 23.603 1.00 59.44 235 GLN A O 1
ATOM 1868 N N . GLY A 1 236 ? -18.674 19.602 23.581 1.00 58.41 236 GLY A N 1
ATOM 1869 C CA . GLY A 1 236 ? -19.716 18.585 23.386 1.00 58.41 236 GLY A CA 1
ATOM 1870 C C . GLY A 1 236 ? -19.561 17.815 22.071 1.00 58.41 236 GLY A C 1
ATOM 1871 O O . GLY A 1 236 ? -18.581 17.984 21.350 1.00 58.41 236 GLY A O 1
ATOM 1872 N N . SER A 1 237 ? -20.522 16.949 21.741 1.00 57.38 237 SER A N 1
ATOM 1873 C CA . SER A 1 237 ? -20.515 16.264 20.450 1.00 57.38 237 SER A CA 1
ATOM 1874 C C . SER A 1 237 ? -21.142 17.136 19.365 1.00 57.38 237 SER A C 1
ATOM 1876 O O . SER A 1 237 ? -22.300 17.545 19.474 1.00 57.38 237 SER A O 1
ATOM 1878 N N . LEU A 1 238 ? -20.430 17.331 18.252 1.00 58.62 238 LEU A N 1
ATOM 1879 C CA . LEU A 1 238 ? -20.991 17.878 17.014 1.00 58.62 238 LEU A CA 1
ATOM 1880 C C . LEU A 1 238 ? -22.160 17.032 16.472 1.00 58.62 238 LEU A C 1
ATOM 1882 O O . LEU A 1 238 ? -22.965 17.540 15.693 1.00 58.62 238 LEU A O 1
ATOM 1886 N N . LEU A 1 239 ? -22.242 15.745 16.842 1.00 57.06 239 LEU A N 1
ATOM 1887 C CA . LEU A 1 239 ? -23.224 14.794 16.311 1.00 57.06 239 LEU A CA 1
ATOM 1888 C C . LEU A 1 239 ? -24.491 14.693 17.166 1.00 57.06 239 LEU A C 1
ATOM 1890 O O . LEU A 1 239 ? -25.577 14.595 16.593 1.00 57.06 239 LEU A O 1
ATOM 1894 N N . ASP A 1 240 ? -24.375 14.775 18.494 1.00 51.47 240 ASP A N 1
ATOM 1895 C CA . ASP A 1 240 ? -25.522 14.641 19.413 1.00 51.47 240 ASP A CA 1
ATOM 1896 C C . ASP A 1 240 ? -26.549 15.784 19.235 1.00 51.47 240 ASP A C 1
ATOM 1898 O O . ASP A 1 240 ? -27.730 15.642 19.541 1.00 51.47 240 ASP A O 1
ATOM 1902 N N . ASN A 1 241 ? -26.138 16.899 18.624 1.00 50.34 241 ASN A N 1
ATOM 1903 C CA . ASN A 1 241 ? -26.964 18.095 18.442 1.00 50.34 241 ASN A CA 1
ATOM 1904 C C . ASN A 1 241 ? -27.682 18.213 17.087 1.00 50.34 241 ASN A C 1
ATOM 1906 O O . ASN A 1 241 ? -28.454 19.154 16.889 1.00 50.34 241 ASN A O 1
ATOM 1910 N N . ILE A 1 242 ? -27.528 17.250 16.168 1.00 49.47 242 ILE A N 1
ATOM 1911 C CA . ILE A 1 242 ? -28.399 17.176 14.973 1.00 49.47 242 ILE A CA 1
ATOM 1912 C C . ILE A 1 242 ? -29.859 16.887 15.391 1.00 49.47 242 ILE A C 1
ATOM 1914 O O . ILE A 1 242 ? -30.792 17.227 14.659 1.00 49.47 242 ILE A O 1
ATOM 1918 N N . GLU A 1 243 ? -30.065 16.336 16.594 1.00 49.25 243 GLU A N 1
ATOM 1919 C CA . GLU A 1 243 ? -31.381 16.069 17.188 1.00 49.25 243 GLU A CA 1
ATOM 1920 C C . GLU A 1 243 ? -31.966 17.252 17.997 1.00 49.25 243 GLU A C 1
ATOM 1922 O O . GLU A 1 243 ? -33.155 17.231 18.317 1.00 49.25 243 GLU A O 1
ATOM 1927 N N . GLY A 1 244 ? -31.207 18.344 18.194 1.00 47.09 244 GLY A N 1
ATOM 1928 C CA . GLY A 1 244 ? -31.741 19.668 18.549 1.00 47.09 244 GLY A CA 1
ATOM 1929 C C . GLY A 1 244 ? -31.869 20.028 20.036 1.00 47.09 244 GLY A C 1
ATOM 1930 O O . GLY A 1 244 ? -32.763 20.815 20.356 1.00 47.09 244 GLY A O 1
ATOM 1931 N N . GLU A 1 245 ? -31.021 19.504 20.933 1.00 51.50 245 GLU A N 1
ATOM 1932 C CA . GLU A 1 245 ? -31.177 19.732 22.384 1.00 51.50 245 GLU A CA 1
ATOM 1933 C C . GLU A 1 245 ? -30.180 20.707 23.062 1.00 51.50 245 GLU A C 1
ATOM 1935 O O . GLU A 1 245 ? -30.549 21.232 24.112 1.00 51.50 245 GLU A O 1
ATOM 1940 N N . GLU A 1 246 ? -29.022 21.090 22.490 1.00 53.69 246 GLU A N 1
ATOM 1941 C CA . GLU A 1 246 ? -28.101 22.067 23.132 1.00 53.69 246 GLU A CA 1
ATOM 1942 C C . GLU A 1 246 ? -27.454 23.111 22.181 1.00 53.69 246 GLU A C 1
ATOM 1944 O O . GLU A 1 246 ? -27.304 22.899 20.976 1.00 53.69 246 GLU A O 1
ATOM 1949 N N . GLU A 1 247 ? -27.080 24.282 22.730 1.00 57.06 247 GLU A N 1
ATOM 1950 C CA . GLU A 1 247 ? -26.301 25.324 22.033 1.00 57.06 247 GLU A CA 1
ATOM 1951 C C . GLU A 1 247 ? -24.825 24.891 21.928 1.00 57.06 247 GLU A C 1
ATOM 1953 O O . GLU A 1 247 ? -24.153 24.706 22.938 1.00 57.06 247 GLU A O 1
ATOM 1958 N N . ILE A 1 248 ? -24.310 24.726 20.703 1.00 59.47 248 ILE A N 1
ATOM 1959 C CA . ILE A 1 248 ? -22.942 24.241 20.454 1.00 59.47 248 ILE A CA 1
ATOM 1960 C C . ILE A 1 248 ? -21.943 25.381 20.649 1.00 59.47 248 ILE A C 1
ATOM 1962 O O . ILE A 1 248 ? -21.943 26.295 19.834 1.00 59.47 248 ILE A O 1
ATOM 1966 N N . GLU A 1 249 ? -21.045 25.324 21.636 1.00 66.56 249 GLU A N 1
ATOM 1967 C CA . GLU A 1 249 ? -19.873 26.217 21.697 1.00 66.56 249 GLU A CA 1
ATOM 1968 C C . GLU A 1 249 ? -18.776 25.751 20.743 1.00 66.56 249 GLU A C 1
ATOM 1970 O O . GLU A 1 249 ? -18.114 24.744 20.990 1.00 66.56 249 GLU A O 1
ATOM 1975 N N . LEU A 1 250 ? -18.588 26.490 19.648 1.00 68.38 250 LEU A N 1
ATOM 1976 C CA . LEU A 1 250 ? -17.581 26.212 18.628 1.00 68.38 250 LEU A CA 1
ATOM 1977 C C . LEU A 1 250 ? -16.447 27.230 18.687 1.00 68.38 250 LEU A C 1
ATOM 1979 O O . LEU A 1 250 ? -16.670 28.433 18.562 1.00 68.38 250 LEU A O 1
ATOM 1983 N N . LYS A 1 251 ? -15.215 26.733 18.757 1.00 77.38 251 LYS A N 1
ATOM 1984 C CA . LYS A 1 251 ? -14.000 27.536 18.645 1.00 77.38 251 LYS A CA 1
ATOM 1985 C C . LYS A 1 251 ? -13.176 27.094 17.449 1.00 77.38 251 LYS A C 1
ATOM 1987 O O . LYS A 1 251 ? -12.939 25.905 17.244 1.00 77.38 251 LYS A O 1
ATOM 1992 N N . LEU A 1 252 ? -12.722 28.065 16.672 1.00 78.94 252 LEU A N 1
ATOM 1993 C CA . LEU A 1 252 ? -11.940 27.874 15.461 1.00 78.94 252 LEU A CA 1
ATOM 1994 C C . LEU A 1 252 ? -10.606 28.608 15.594 1.00 78.94 252 LEU A C 1
ATOM 1996 O O . LEU A 1 252 ? -10.577 29.831 15.696 1.00 78.94 252 LEU A O 1
ATOM 2000 N N . ILE A 1 253 ? -9.497 27.878 15.528 1.00 82.75 253 ILE A N 1
ATOM 2001 C CA . ILE A 1 253 ? -8.148 28.444 15.508 1.00 82.75 253 ILE A CA 1
ATOM 2002 C C . ILE A 1 253 ? -7.597 28.348 14.089 1.00 82.75 253 ILE A C 1
ATOM 2004 O O . ILE A 1 253 ? -7.586 27.285 13.473 1.00 82.75 253 ILE A O 1
ATOM 2008 N N . VAL A 1 254 ? -7.108 29.468 13.569 1.00 82.56 254 VAL A N 1
ATOM 2009 C CA . VAL A 1 254 ? -6.480 29.565 12.253 1.00 82.56 254 VAL A CA 1
ATOM 2010 C C . VAL A 1 254 ? -5.117 30.223 12.398 1.00 82.56 254 VAL A C 1
ATOM 2012 O O . VAL A 1 254 ? -5.012 31.353 12.875 1.00 82.56 254 VAL A O 1
ATOM 2015 N N . GLY A 1 255 ? -4.069 29.540 11.947 1.00 83.50 255 GLY A N 1
ATOM 2016 C CA . GLY A 1 255 ? -2.698 30.033 11.960 1.00 83.50 255 GLY A CA 1
ATOM 2017 C C . GLY A 1 255 ? -2.068 30.047 10.571 1.00 83.50 255 GLY A C 1
ATOM 2018 O O . GLY A 1 255 ? -2.242 29.141 9.750 1.00 83.50 255 GLY A O 1
ATOM 2019 N N . LYS A 1 256 ? -1.317 31.113 10.289 1.00 82.06 256 LYS A N 1
ATOM 2020 C CA . LYS A 1 256 ? -0.579 31.275 9.037 1.00 82.06 256 LYS A CA 1
ATOM 2021 C C . LYS A 1 256 ? 0.730 32.021 9.231 1.00 82.06 256 LYS A C 1
ATOM 2023 O O . LYS A 1 256 ? 0.787 33.127 9.776 1.00 82.06 256 LYS A O 1
ATOM 2028 N N . GLN A 1 257 ? 1.790 31.465 8.673 1.00 83.62 257 GLN A N 1
ATOM 2029 C CA . GLN A 1 257 ? 3.065 32.119 8.503 1.00 83.62 257 GLN A CA 1
ATOM 2030 C C . GLN A 1 257 ? 3.006 33.052 7.289 1.00 83.62 257 GLN A C 1
ATOM 2032 O O . GLN A 1 257 ? 2.940 32.630 6.136 1.00 83.62 257 GLN A O 1
ATOM 2037 N N . LEU A 1 258 ? 3.054 34.359 7.539 1.00 76.69 258 LEU A N 1
ATOM 2038 C CA . LEU A 1 258 ? 2.995 35.364 6.472 1.00 76.69 258 LEU A CA 1
ATOM 2039 C C . LEU A 1 258 ? 4.381 35.660 5.881 1.00 76.69 258 LEU A C 1
ATOM 2041 O O . LEU A 1 258 ? 4.508 35.921 4.687 1.00 76.69 258 LEU A O 1
ATOM 2045 N N . PHE A 1 259 ? 5.427 35.612 6.713 1.00 75.19 259 PHE A N 1
ATOM 2046 C CA . PHE A 1 259 ? 6.815 35.879 6.323 1.00 75.19 259 PHE A CA 1
ATOM 2047 C C . PHE A 1 259 ? 7.791 35.001 7.112 1.00 75.19 259 PHE A C 1
ATOM 2049 O O . PHE A 1 259 ? 7.438 34.385 8.120 1.00 75.19 259 PHE A O 1
ATOM 2056 N N . ASN A 1 260 ? 9.066 34.984 6.710 1.00 68.00 260 ASN A N 1
ATOM 2057 C CA . ASN A 1 260 ? 10.106 34.336 7.504 1.00 68.00 260 ASN A CA 1
ATOM 2058 C C . ASN A 1 260 ? 10.140 34.982 8.904 1.00 68.00 260 ASN A C 1
ATOM 2060 O O . ASN A 1 260 ? 10.507 36.151 9.022 1.00 68.00 260 ASN A O 1
ATOM 2064 N N . LYS A 1 261 ? 9.750 34.211 9.934 1.00 80.69 261 LYS A N 1
ATOM 2065 C CA . LYS A 1 261 ? 9.634 34.593 11.358 1.00 80.69 261 LYS A CA 1
ATOM 2066 C C . LYS A 1 261 ? 8.363 35.329 11.813 1.00 80.69 261 LYS A C 1
ATOM 2068 O O . LYS A 1 261 ? 8.305 35.640 12.999 1.00 80.69 261 LYS A O 1
ATOM 2073 N N . ILE A 1 262 ? 7.367 35.590 10.963 1.00 82.38 262 ILE A N 1
ATOM 2074 C CA . ILE A 1 262 ? 6.086 36.198 11.390 1.00 82.38 262 ILE A CA 1
ATOM 2075 C C . ILE A 1 262 ? 4.959 35.181 11.230 1.00 82.38 262 ILE A C 1
ATOM 2077 O O . ILE A 1 262 ? 4.680 34.753 10.110 1.00 82.38 262 ILE A O 1
ATOM 2081 N N . TYR A 1 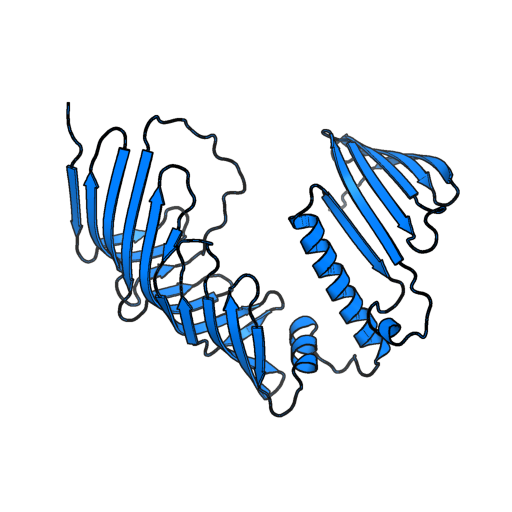263 ? 4.310 34.851 12.343 1.00 85.56 263 TYR A N 1
ATOM 2082 C CA . TYR A 1 263 ? 3.136 33.986 12.419 1.00 85.56 263 TYR A CA 1
ATOM 2083 C C . TYR A 1 263 ? 1.937 34.804 12.881 1.00 85.56 263 TYR A C 1
ATOM 2085 O O . TYR A 1 263 ? 2.064 35.587 13.822 1.00 85.56 263 TYR A O 1
ATOM 2093 N N . LEU A 1 264 ? 0.806 34.637 12.210 1.00 83.62 264 LEU A N 1
ATOM 2094 C CA . LEU A 1 264 ? -0.475 35.191 12.616 1.00 83.62 264 LEU A CA 1
ATOM 2095 C C . LEU A 1 264 ? -1.369 34.033 13.044 1.00 83.62 264 LEU A C 1
ATOM 2097 O O . LEU A 1 264 ? -1.594 33.137 12.236 1.00 83.62 264 LEU A O 1
ATOM 2101 N N . ASN A 1 265 ? -1.878 34.093 14.266 1.00 85.44 265 ASN A N 1
ATOM 2102 C CA . ASN A 1 265 ? -2.841 33.152 14.812 1.00 85.44 265 ASN A CA 1
ATOM 2103 C C . ASN A 1 265 ? -4.124 33.912 15.158 1.00 85.44 265 ASN A C 1
ATOM 2105 O O . ASN A 1 265 ? -4.087 35.052 15.625 1.00 85.44 265 ASN A O 1
ATOM 2109 N N . THR A 1 266 ? -5.266 33.309 14.876 1.00 82.56 266 THR A N 1
ATOM 2110 C CA . THR A 1 266 ? -6.588 33.871 15.142 1.00 82.56 266 THR A CA 1
ATOM 2111 C C . THR A 1 266 ? -7.441 32.787 15.767 1.00 82.56 266 THR A C 1
ATOM 2113 O O . THR A 1 266 ? -7.566 31.715 15.185 1.00 82.56 266 THR A O 1
ATOM 2116 N N . GLU A 1 267 ? -8.002 33.068 16.933 1.00 83.88 267 GLU A N 1
ATOM 2117 C CA . GLU A 1 267 ? -8.966 32.210 17.616 1.00 83.88 267 GLU A CA 1
ATOM 2118 C C . GLU A 1 267 ? -10.332 32.891 17.526 1.00 83.88 267 GLU A C 1
ATOM 2120 O O . GLU A 1 267 ? -10.505 34.022 17.977 1.00 83.88 267 GLU A O 1
ATOM 2125 N N . LEU A 1 268 ? -11.281 32.228 16.877 1.00 79.94 268 LEU A N 1
ATOM 2126 C CA . LEU A 1 268 ? -12.645 32.693 16.674 1.00 79.94 268 LEU A CA 1
ATOM 2127 C C . LEU A 1 268 ? -13.571 31.842 17.534 1.00 79.94 268 LEU A C 1
ATOM 2129 O O . LEU A 1 268 ? -13.632 30.627 17.350 1.00 79.94 268 LEU A O 1
ATOM 2133 N N . ASP A 1 269 ? -14.327 32.476 18.417 1.00 76.81 269 ASP A N 1
ATOM 2134 C CA . ASP A 1 269 ? -15.531 31.865 18.969 1.00 76.81 269 ASP A CA 1
ATOM 2135 C C . ASP A 1 269 ? -16.649 32.045 17.930 1.00 76.81 269 ASP A C 1
ATOM 2137 O O . ASP A 1 269 ? -16.996 33.170 17.566 1.00 76.81 269 ASP A O 1
ATOM 2141 N N . LEU A 1 270 ? -17.153 30.952 17.353 1.00 69.81 270 LEU A N 1
ATOM 2142 C CA . LEU A 1 270 ? -18.148 31.030 16.278 1.00 69.81 270 LEU A CA 1
ATOM 2143 C C . LEU A 1 270 ? -19.548 31.375 16.801 1.00 69.81 270 LEU A C 1
ATOM 2145 O O . LEU A 1 270 ? -20.401 31.763 15.999 1.00 69.81 270 LEU A O 1
ATOM 2149 N N . ASN A 1 271 ? -19.773 31.276 18.114 1.00 69.44 271 ASN A N 1
ATOM 2150 C CA . ASN A 1 271 ? -21.017 31.706 18.746 1.00 69.44 271 ASN A CA 1
ATOM 2151 C C . ASN A 1 271 ? -21.006 33.193 19.067 1.00 69.44 271 ASN A C 1
ATOM 2153 O O . ASN A 1 271 ? -22.036 33.856 18.944 1.00 69.44 271 ASN A O 1
ATOM 2157 N N . ASP A 1 272 ? -19.841 33.714 19.448 1.00 70.94 272 ASP A N 1
ATOM 2158 C CA . ASP A 1 272 ? -19.643 35.130 19.722 1.00 70.94 272 ASP A CA 1
ATOM 2159 C C . ASP A 1 272 ? -18.346 35.638 19.087 1.00 70.94 272 ASP A C 1
ATOM 2161 O O . ASP A 1 272 ? -17.307 35.820 19.727 1.00 70.94 272 ASP A O 1
ATOM 2165 N N . ILE A 1 273 ? -18.436 35.906 17.782 1.00 67.00 273 ILE A N 1
ATOM 2166 C CA . ILE A 1 273 ? -17.314 36.372 16.957 1.00 67.00 273 ILE A CA 1
ATOM 2167 C C . ILE A 1 273 ? -16.729 37.692 17.502 1.00 67.00 273 ILE A C 1
ATOM 2169 O O . ILE A 1 273 ? -15.565 38.002 17.230 1.00 67.00 273 ILE A O 1
ATOM 2173 N N . GLU A 1 274 ? -17.483 38.467 18.292 1.00 68.12 274 GLU A N 1
ATOM 2174 C CA . GLU A 1 274 ? -16.997 39.717 18.891 1.00 68.12 274 GLU A CA 1
ATOM 2175 C C . GLU A 1 274 ? -15.914 39.492 19.968 1.00 68.12 274 GLU A C 1
ATOM 2177 O O . GLU A 1 274 ? -15.111 40.402 20.198 1.00 68.12 274 GLU A O 1
ATOM 2182 N N . ASN A 1 275 ? -15.810 38.277 20.528 1.00 73.00 275 ASN A N 1
ATOM 2183 C CA . ASN A 1 275 ? -14.802 37.875 21.525 1.00 73.00 275 ASN A CA 1
ATOM 2184 C C . ASN A 1 275 ? -13.582 37.155 20.912 1.00 73.00 275 ASN A C 1
ATOM 2186 O O . ASN A 1 275 ? -12.847 36.442 21.598 1.00 73.00 275 ASN A O 1
ATOM 2190 N N . SER A 1 276 ? -13.356 37.319 19.608 1.00 75.94 276 SER A N 1
ATOM 2191 C CA . SER A 1 276 ? -12.233 36.687 18.905 1.00 75.94 276 SER A CA 1
ATOM 2192 C C . SER A 1 276 ? -10.869 37.212 19.370 1.00 75.94 276 SER A C 1
ATOM 2194 O O . SER A 1 276 ? -10.684 38.417 19.550 1.00 75.94 276 SER A O 1
ATOM 2196 N N . GLN A 1 277 ? -9.880 36.322 19.462 1.00 84.19 277 GLN A N 1
ATOM 2197 C CA . GLN A 1 277 ? -8.499 36.660 19.808 1.00 84.19 277 GLN A CA 1
ATOM 2198 C C . GLN A 1 277 ? -7.609 36.684 18.565 1.00 84.19 277 GLN A C 1
ATOM 2200 O O . GLN A 1 277 ? -7.716 35.845 17.667 1.00 84.19 277 GLN A O 1
ATOM 2205 N N . TYR A 1 278 ? -6.678 37.633 18.523 1.00 83.25 278 TYR A N 1
ATOM 2206 C CA . TYR A 1 278 ? -5.765 37.805 17.394 1.00 83.25 278 TYR A CA 1
ATOM 2207 C C . TYR A 1 278 ? -4.339 37.962 17.902 1.00 83.25 278 TYR A C 1
ATOM 2209 O O . TYR A 1 278 ? -4.023 38.960 18.545 1.00 83.25 278 TYR A O 1
ATOM 2217 N N . GLU A 1 279 ? -3.449 37.036 17.554 1.00 87.94 279 GLU A N 1
ATOM 2218 C CA . GLU A 1 279 ? -2.042 37.081 17.947 1.00 87.94 279 GLU A CA 1
ATOM 2219 C C . GLU A 1 279 ? -1.110 37.140 16.734 1.00 87.94 279 GLU A C 1
ATOM 2221 O O . GLU A 1 279 ? -1.129 36.292 15.845 1.00 87.94 279 GLU A O 1
ATOM 2226 N N . ALA A 1 280 ? -0.199 38.110 16.735 1.00 85.38 280 ALA A N 1
ATOM 2227 C CA . ALA A 1 280 ? 0.941 38.156 15.834 1.00 85.38 280 ALA A CA 1
ATOM 2228 C C . ALA A 1 280 ? 2.224 37.817 16.604 1.00 85.38 280 ALA A C 1
ATOM 2230 O O . ALA A 1 280 ? 2.659 38.540 17.505 1.00 85.38 280 ALA A O 1
ATOM 2231 N N . THR A 1 281 ? 2.875 36.726 16.212 1.00 87.56 281 THR A N 1
ATOM 2232 C CA . THR A 1 281 ? 4.139 36.271 16.787 1.00 87.56 281 THR A CA 1
ATOM 2233 C C . THR A 1 281 ? 5.304 36.557 15.846 1.00 87.56 281 THR A C 1
ATOM 2235 O O . THR A 1 281 ? 5.388 36.017 14.744 1.00 87.56 281 THR A O 1
ATOM 2238 N N . TYR A 1 282 ? 6.276 37.334 16.321 1.00 87.94 282 TYR A N 1
ATOM 2239 C CA . TYR A 1 282 ? 7.574 37.516 15.679 1.00 87.94 282 TYR A CA 1
ATOM 2240 C C . TYR A 1 282 ? 8.653 36.670 16.367 1.00 87.94 282 TYR A C 1
ATOM 2242 O O . TYR A 1 282 ? 9.049 36.923 17.509 1.00 87.94 282 TYR A O 1
ATOM 2250 N N . ARG A 1 283 ? 9.167 35.658 15.665 1.00 86.06 283 ARG A N 1
ATOM 2251 C CA . ARG A 1 283 ? 10.213 34.754 16.159 1.00 86.06 283 ARG A CA 1
ATOM 2252 C C . ARG A 1 283 ? 11.598 35.387 15.992 1.00 86.06 283 ARG A C 1
ATOM 2254 O O . ARG A 1 283 ? 12.140 35.448 14.893 1.00 86.06 283 ARG A O 1
ATOM 2261 N N . ILE A 1 284 ? 12.229 35.799 17.086 1.00 86.00 284 ILE A N 1
ATOM 2262 C CA . ILE A 1 284 ? 13.575 36.393 17.049 1.00 86.00 284 ILE A CA 1
ATOM 2263 C C . ILE A 1 284 ? 14.611 35.310 16.713 1.00 86.00 284 ILE A C 1
ATOM 2265 O O . ILE A 1 284 ? 15.404 35.460 15.772 1.00 86.00 284 ILE A O 1
ATOM 2269 N N . ASN A 1 285 ? 14.567 34.199 17.452 1.00 81.88 285 ASN A N 1
ATOM 2270 C CA . ASN A 1 285 ? 15.378 32.999 17.244 1.00 81.88 285 ASN A CA 1
ATOM 2271 C C . ASN A 1 285 ? 14.583 31.733 17.633 1.00 81.88 285 ASN A C 1
ATOM 2273 O O . ASN A 1 285 ? 13.393 31.813 17.922 1.00 81.88 285 ASN A O 1
ATOM 2277 N N . GLN A 1 286 ? 15.215 30.555 17.620 1.00 76.31 286 GLN A N 1
ATOM 2278 C CA . GLN A 1 286 ? 14.544 29.275 17.908 1.00 76.31 286 GLN A CA 1
ATOM 2279 C C . GLN A 1 286 ? 13.901 29.197 19.307 1.00 76.3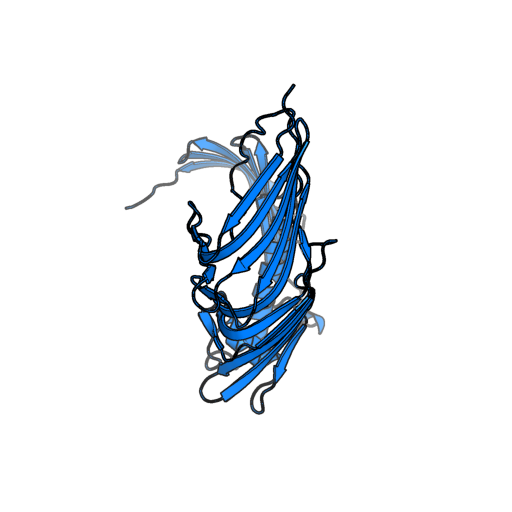1 286 GLN A C 1
ATOM 2281 O O . GLN A 1 286 ? 12.975 28.415 19.506 1.00 76.31 286 GLN A O 1
ATOM 2286 N N . ASN A 1 287 ? 14.359 30.007 20.262 1.00 83.75 287 ASN A N 1
ATOM 2287 C CA . ASN A 1 287 ? 13.951 29.945 21.663 1.00 83.75 287 ASN A CA 1
ATOM 2288 C C . ASN A 1 287 ? 13.239 31.208 22.146 1.00 83.75 287 ASN A C 1
ATOM 2290 O O . ASN A 1 287 ? 12.711 31.190 23.255 1.00 83.75 287 ASN A O 1
ATOM 2294 N N . THR A 1 288 ? 13.227 32.291 21.363 1.00 85.06 288 THR A N 1
ATOM 2295 C CA . THR A 1 288 ? 12.640 33.567 21.778 1.00 85.06 288 THR A CA 1
ATOM 2296 C C . THR A 1 288 ? 11.729 34.174 20.718 1.00 85.06 288 THR A C 1
ATOM 2298 O O . THR A 1 288 ? 12.045 34.203 19.523 1.00 85.06 288 THR A O 1
ATOM 2301 N N . SER A 1 289 ? 10.592 34.702 21.165 1.00 88.25 289 SER A N 1
ATOM 2302 C CA . SER A 1 289 ? 9.628 35.397 20.315 1.00 88.25 289 SER A CA 1
ATOM 2303 C C . SER A 1 289 ? 8.981 36.577 21.032 1.00 88.25 289 SER A C 1
ATOM 2305 O O . SER A 1 289 ? 8.850 36.588 22.255 1.00 88.25 289 SER A O 1
ATOM 2307 N N . ILE A 1 290 ? 8.571 37.570 20.252 1.00 89.69 290 ILE A N 1
ATOM 2308 C CA . ILE A 1 290 ? 7.676 38.641 20.689 1.00 89.69 290 ILE A CA 1
ATOM 2309 C C . ILE A 1 290 ? 6.283 38.281 20.188 1.00 89.69 290 ILE A C 1
ATOM 2311 O O . ILE A 1 290 ? 6.141 37.894 19.031 1.00 89.69 290 ILE A O 1
ATOM 2315 N N . VAL A 1 291 ? 5.282 38.395 21.048 1.00 89.12 291 VAL A N 1
ATOM 2316 C CA . VAL A 1 291 ? 3.877 38.130 20.732 1.00 89.12 291 VAL A CA 1
ATOM 2317 C C . VAL A 1 291 ? 3.099 39.392 21.055 1.00 89.12 291 VAL A C 1
ATOM 2319 O O . VAL A 1 291 ? 3.192 39.882 22.178 1.00 89.12 291 VAL A O 1
ATOM 2322 N N . GLY A 1 292 ? 2.390 39.944 20.082 1.00 84.81 292 GLY A N 1
ATOM 2323 C CA . GLY A 1 292 ? 1.484 41.068 20.290 1.00 84.81 292 GLY A CA 1
ATOM 2324 C C . GLY A 1 292 ? 0.108 40.718 19.756 1.00 84.81 292 GLY A C 1
ATOM 2325 O O . GLY A 1 292 ? 0.023 40.086 18.705 1.00 84.81 292 GLY A O 1
ATOM 2326 N N . GLY A 1 293 ? -0.945 41.118 20.455 1.00 87.75 293 GLY A N 1
ATOM 2327 C CA . GLY A 1 293 ? -2.288 40.704 20.083 1.00 87.75 293 GLY A CA 1
ATOM 2328 C C . GLY A 1 293 ? -3.404 41.444 20.797 1.00 87.75 293 GLY A C 1
ATOM 2329 O O . GLY A 1 293 ? -3.153 42.350 21.599 1.00 87.75 293 GLY A O 1
ATOM 2330 N N . LEU A 1 294 ? -4.621 41.048 20.448 1.00 85.69 294 LEU A N 1
ATOM 2331 C CA . LEU A 1 294 ? -5.870 41.412 21.099 1.00 85.69 294 LEU A CA 1
ATOM 2332 C C . LEU A 1 294 ? -6.435 40.160 21.763 1.00 85.69 294 LEU A C 1
ATOM 2334 O O . LEU A 1 294 ? -6.554 39.127 21.102 1.00 85.69 294 LEU A O 1
ATOM 2338 N N . ASP A 1 295 ? -6.759 40.273 23.047 1.00 83.25 295 ASP A N 1
ATOM 2339 C CA . ASP A 1 295 ? -7.467 39.224 23.775 1.00 83.25 295 ASP A CA 1
ATOM 2340 C C . ASP A 1 295 ? -8.985 39.283 23.527 1.00 83.25 295 ASP A C 1
ATOM 2342 O O . ASP A 1 295 ? -9.492 40.176 22.847 1.00 83.25 295 ASP A O 1
ATOM 2346 N N . GLU A 1 296 ? -9.709 38.338 24.123 1.00 79.81 296 GLU A N 1
ATOM 2347 C CA . GLU A 1 296 ? -11.172 38.203 24.046 1.00 79.81 296 GLU A CA 1
ATOM 2348 C C . GLU A 1 296 ? -11.947 39.449 24.511 1.00 79.81 296 GLU A C 1
ATOM 2350 O O . GLU A 1 296 ? -13.096 39.642 24.133 1.00 79.81 296 GLU A O 1
ATOM 2355 N N . ASN A 1 297 ? -11.320 40.341 25.290 1.00 83.69 297 ASN A N 1
ATOM 2356 C CA . ASN A 1 297 ? -11.915 41.599 25.752 1.00 83.69 297 ASN A CA 1
ATOM 2357 C C . ASN A 1 297 ? -11.525 42.793 24.863 1.00 83.69 297 ASN A C 1
ATOM 2359 O O . ASN A 1 297 ? -11.737 43.951 25.243 1.00 83.69 297 ASN A O 1
ATOM 2363 N N . ASN A 1 298 ? -10.927 42.534 23.696 1.00 76.81 298 ASN A N 1
ATOM 2364 C CA . ASN A 1 298 ? -10.344 43.532 22.804 1.00 76.81 298 ASN A CA 1
ATOM 2365 C C . ASN A 1 298 ? -9.251 44.389 23.477 1.00 76.81 298 ASN A C 1
ATOM 2367 O O . ASN A 1 298 ? -9.027 45.548 23.099 1.00 76.81 298 ASN A O 1
ATOM 2371 N N . LEU A 1 299 ? -8.547 43.839 24.474 1.00 85.88 299 LEU A N 1
ATOM 2372 C CA . LEU A 1 299 ? -7.424 44.505 25.127 1.00 85.88 299 LEU A CA 1
ATOM 2373 C C . LEU A 1 299 ? -6.106 44.111 24.461 1.00 85.88 299 LEU A C 1
ATOM 2375 O O . LEU A 1 299 ? -5.809 42.945 24.209 1.00 85.88 299 LEU A O 1
ATOM 2379 N N . TRP A 1 300 ? -5.276 45.119 24.199 1.00 87.19 300 TRP A N 1
ATOM 2380 C CA . TRP A 1 300 ? -3.957 44.913 23.614 1.00 87.19 300 TRP A CA 1
ATOM 2381 C C . TRP A 1 300 ? -2.987 44.318 24.630 1.00 87.19 300 TRP A C 1
ATOM 2383 O O . TRP A 1 300 ? -2.776 44.889 25.705 1.00 87.19 300 TRP A O 1
ATOM 2393 N N . HIS A 1 301 ? -2.293 43.254 24.238 1.00 89.19 301 HIS A N 1
ATOM 2394 C CA . HIS A 1 301 ? -1.185 42.694 25.002 1.00 89.19 301 HIS A CA 1
ATOM 2395 C C . HIS A 1 301 ? 0.091 42.602 24.161 1.00 89.19 301 HIS A C 1
ATOM 2397 O O . HIS A 1 301 ? 0.070 42.452 22.939 1.00 89.19 301 HIS A O 1
ATOM 2403 N N . LEU A 1 302 ? 1.234 42.702 24.842 1.00 90.38 302 LEU A N 1
ATOM 2404 C CA . LEU A 1 302 ? 2.559 42.508 24.263 1.00 90.38 302 LEU A CA 1
ATOM 2405 C C . LEU A 1 302 ? 3.404 41.686 25.234 1.00 90.38 302 LEU A C 1
ATOM 2407 O O . LEU A 1 302 ? 3.600 42.071 26.384 1.00 90.38 302 LEU A O 1
ATOM 2411 N N . SER A 1 303 ? 3.913 40.556 24.762 1.00 87.94 303 SER A N 1
ATOM 2412 C CA . SER A 1 303 ? 4.625 39.565 25.562 1.00 87.94 303 SER A CA 1
ATOM 2413 C C . SER A 1 303 ? 5.939 39.146 24.911 1.00 87.94 303 SER A C 1
ATOM 2415 O O . SER A 1 303 ? 6.064 39.076 23.690 1.00 87.94 303 SER A O 1
ATOM 2417 N N . TYR A 1 304 ? 6.926 38.821 25.746 1.00 87.88 304 TYR A N 1
ATOM 2418 C CA . TYR A 1 304 ? 8.187 38.211 25.327 1.00 87.88 304 TYR A CA 1
ATOM 2419 C C . TYR A 1 304 ? 8.238 36.768 25.834 1.00 87.88 304 TYR A C 1
ATOM 2421 O O . TYR A 1 304 ? 8.234 36.534 27.042 1.00 87.88 304 TYR A O 1
ATOM 2429 N N . ARG A 1 305 ? 8.268 35.793 24.919 1.00 88.12 305 ARG A N 1
ATOM 2430 C CA . ARG A 1 305 ? 8.198 34.358 25.233 1.00 88.12 305 ARG A CA 1
ATOM 2431 C C . ARG A 1 305 ? 9.578 33.716 25.077 1.00 88.12 305 ARG A C 1
ATOM 2433 O O . ARG A 1 305 ? 10.238 33.907 24.056 1.00 88.12 305 ARG A O 1
ATOM 2440 N N . ILE A 1 306 ? 9.997 32.937 26.078 1.00 84.81 306 ILE A N 1
ATOM 2441 C CA . ILE A 1 306 ? 11.243 32.152 26.078 1.00 84.81 306 ILE A CA 1
ATOM 2442 C C . ILE A 1 306 ? 10.890 30.675 26.270 1.00 84.81 306 ILE A C 1
ATOM 2444 O O . ILE A 1 306 ? 10.228 30.329 27.246 1.00 84.81 306 ILE A O 1
ATOM 2448 N N . LYS A 1 307 ? 11.332 29.802 25.358 1.00 79.62 307 LYS A N 1
ATOM 2449 C CA . LYS A 1 307 ? 11.173 28.342 25.477 1.00 79.62 307 LYS A CA 1
ATOM 2450 C C . LYS A 1 307 ? 12.463 27.694 25.989 1.00 79.62 307 LYS A C 1
ATOM 2452 O O . LYS A 1 307 ? 13.501 27.774 25.324 1.00 79.62 307 LYS A O 1
ATOM 2457 N N . PHE A 1 308 ? 12.376 27.023 27.138 1.00 67.62 308 PHE A N 1
ATOM 2458 C CA . PHE A 1 308 ? 13.447 26.204 27.710 1.00 67.62 308 PHE A CA 1
ATOM 2459 C C . PHE A 1 308 ? 13.216 24.729 27.374 1.00 67.62 308 PHE A C 1
ATOM 2461 O O . PHE A 1 308 ? 12.108 24.229 27.543 1.00 67.62 308 PHE A O 1
ATOM 2468 N N . TYR A 1 309 ? 14.262 24.036 26.927 1.00 54.53 309 TYR A N 1
ATOM 2469 C CA . TYR A 1 309 ? 14.245 22.583 26.769 1.00 54.53 309 TYR A CA 1
ATOM 2470 C C . TYR A 1 309 ? 15.015 21.965 27.931 1.00 54.53 309 TYR A C 1
ATOM 2472 O O . TYR A 1 309 ? 16.212 22.218 28.085 1.00 54.53 309 TYR A O 1
ATOM 2480 N N . TYR A 1 310 ? 14.324 21.180 28.751 1.00 52.62 310 TYR A N 1
ATOM 2481 C CA . TYR A 1 310 ? 14.960 20.340 29.758 1.00 52.62 310 TYR A CA 1
ATOM 2482 C C . TYR A 1 310 ? 15.352 19.013 29.097 1.00 52.62 310 TYR A C 1
ATOM 2484 O O . TYR A 1 310 ? 14.574 18.463 28.320 1.00 52.62 310 TYR A O 1
ATOM 2492 N N . LYS A 1 311 ? 16.588 18.569 29.343 1.00 41.25 311 LYS A N 1
ATOM 2493 C CA . LYS A 1 311 ? 17.079 17.244 28.945 1.00 41.25 311 LYS A CA 1
ATOM 2494 C C . LYS A 1 311 ? 16.688 16.204 29.979 1.00 41.25 311 LYS A C 1
ATOM 2496 O O . LYS A 1 311 ? 16.724 16.564 31.177 1.00 41.25 311 LYS A O 1
#

Organism: NCBI:txid408172

InterPro domains:
  IPR007452 Translocation and assembly module TamB, C-terminal domain [PF04357] (3-308)

Radius of gyration: 26.62 Å; chains: 1; bounding box: 58×62×65 Å

Secondary structure (DSSP, 8-state):
-PPEEEEEEEEEEEEE-TTSSEEEEEEEEEEEEESSEEEEEEEEEEEEEEEEE----PPPSS-------S-EEEEEEEEEEEEEEEEE-SSEEEEEEEEEEEEEETTSPPEEEEEEEEEEEEEE-TT--EEEEEEEEEEE-TTTS--EEEEEEEEEETTEEEEEEEEEETTEEEEEEE-SS--HHHHHHHHHH--GGG---HHHHHHHHHHHHHHHHHHHHHHHSS-SEEEEEEES-TTGGGGS-S--EEEEEEEEEEETTEEEEEEEESS-GGG-EEEEEEESSSSEEEEEEE-TTS-EEEEEEEPPPP-

pLDDT: mean 78.09, std 15.13, range [39.66, 97.5]